Protein AF-A0A1F2ZYW2-F1 (afdb_monomer)

Solvent-accessible surface area (backbone atoms only — not comparable to full-atom values): 19158 Å² total; per-residue (Å²): 121,78,82,63,59,80,81,31,70,62,36,53,52,45,10,51,57,46,27,76,75,47,93,50,58,68,80,56,19,42,53,52,35,50,52,29,51,53,36,47,49,54,49,29,50,74,78,18,62,47,23,43,51,39,82,52,53,51,61,56,52,24,60,64,35,64,51,88,66,64,27,65,56,53,54,52,50,33,43,73,63,54,54,26,37,82,36,96,88,42,53,26,30,44,48,68,33,84,64,67,54,51,72,66,39,43,50,51,34,53,74,68,73,42,62,51,31,68,87,66,48,60,59,67,76,79,56,93,81,63,71,77,76,69,76,78,70,77,73,75,86,73,86,73,94,65,93,78,84,82,78,89,82,86,85,83,91,79,90,86,87,89,83,90,79,91,79,82,83,83,86,81,83,88,76,84,80,83,86,78,58,78,69,59,55,63,63,59,66,71,68,50,87,82,65,66,79,50,75,70,50,49,56,52,47,55,67,70,40,61,90,38,62,70,55,65,76,43,37,77,58,52,48,54,51,48,47,51,50,29,72,74,68,69,57,82,64,85,44,75,65,42,53,50,54,52,52,53,51,51,51,57,51,59,57,69,73,32,67,69,56,53,39,51,52,48,43,51,50,52,53,49,53,51,51,54,36,45,76,70,71,49,37,67,62,55,49,51,55,48,54,51,56,33,59,78,67,76,45,98,68,52,71,67,59,49,49,54,52,56,45,74,72,114

Structure (mmCIF, N/CA/C/O backbone):
data_AF-A0A1F2ZYW2-F1
#
_entry.id   AF-A0A1F2ZYW2-F1
#
loop_
_atom_site.group_PDB
_atom_site.id
_atom_site.type_symbol
_atom_site.label_atom_id
_atom_site.label_alt_id
_atom_site.label_comp_id
_atom_site.label_asym_id
_atom_site.label_entity_id
_atom_site.label_seq_id
_atom_site.pdbx_PDB_ins_code
_atom_site.Cartn_x
_atom_site.Cartn_y
_atom_site.Cartn_z
_atom_site.occupancy
_atom_site.B_iso_or_equiv
_atom_site.auth_seq_id
_atom_site.auth_comp_id
_atom_site.auth_asym_id
_atom_site.auth_atom_id
_atom_site.pdbx_PDB_model_num
ATOM 1 N N . MET A 1 1 ? 3.363 10.819 16.097 1.00 54.66 1 MET A N 1
ATOM 2 C CA . MET A 1 1 ? 3.985 10.147 14.936 1.00 54.66 1 MET A CA 1
ATOM 3 C C . MET A 1 1 ? 5.364 9.634 15.310 1.00 54.66 1 MET A C 1
ATOM 5 O O . MET A 1 1 ? 6.131 10.379 15.917 1.00 54.66 1 MET A O 1
ATOM 9 N N . LYS A 1 2 ? 5.668 8.374 14.981 1.00 63.28 2 LYS A N 1
ATOM 10 C CA . LYS A 1 2 ? 7.038 7.845 15.043 1.00 63.28 2 LYS A CA 1
ATOM 11 C C . LYS A 1 2 ? 7.865 8.599 13.991 1.00 63.28 2 LYS A C 1
ATOM 13 O O . LYS A 1 2 ? 7.386 8.798 12.881 1.00 63.28 2 LYS A O 1
ATOM 18 N N . ARG A 1 3 ? 9.044 9.103 14.361 1.00 65.06 3 ARG A N 1
ATOM 19 C CA . ARG A 1 3 ? 9.985 9.715 13.406 1.00 65.06 3 ARG A CA 1
ATOM 20 C C . ARG A 1 3 ? 10.767 8.603 12.694 1.00 65.06 3 ARG A C 1
ATOM 22 O O . ARG A 1 3 ? 10.902 7.523 13.266 1.00 65.06 3 ARG A O 1
ATOM 29 N N . GLY A 1 4 ? 11.277 8.879 11.494 1.00 72.38 4 GLY A N 1
ATOM 30 C CA . GLY A 1 4 ? 12.105 7.933 10.731 1.00 72.38 4 GLY A CA 1
ATOM 31 C C . GLY A 1 4 ? 11.320 6.928 9.887 1.00 72.38 4 GLY A C 1
ATOM 32 O O . GLY A 1 4 ? 11.829 5.852 9.608 1.00 72.38 4 GLY A O 1
ATOM 33 N N . THR A 1 5 ? 10.075 7.241 9.504 1.00 74.44 5 THR A N 1
ATOM 34 C CA . THR A 1 5 ? 9.342 6.415 8.531 1.00 74.44 5 THR A CA 1
ATOM 35 C C . THR A 1 5 ? 10.104 6.294 7.208 1.00 74.44 5 THR A C 1
ATOM 37 O O . THR A 1 5 ? 10.242 5.159 6.772 1.00 74.44 5 THR A O 1
ATOM 40 N N . PRO A 1 6 ? 10.643 7.377 6.598 1.00 85.25 6 PRO A N 1
ATOM 41 C CA . PRO A 1 6 ? 11.339 7.267 5.313 1.00 85.25 6 PRO A CA 1
ATOM 42 C C . PRO A 1 6 ? 12.556 6.334 5.352 1.00 85.25 6 PRO A C 1
ATOM 44 O O . PRO A 1 6 ? 12.766 5.594 4.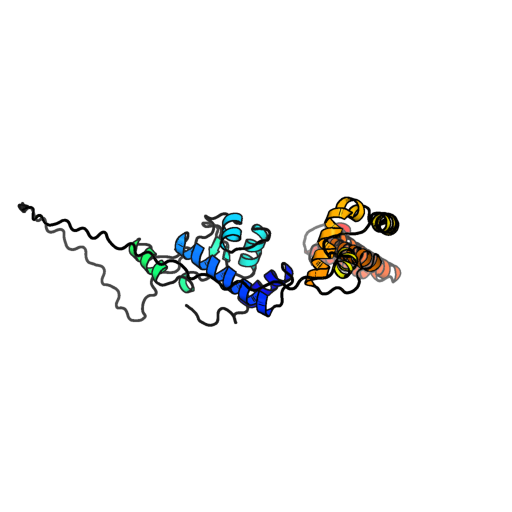407 1.00 85.25 6 PRO A O 1
ATOM 47 N N . ASP A 1 7 ? 13.283 6.293 6.473 1.00 88.94 7 ASP A N 1
ATOM 48 C CA . ASP A 1 7 ? 14.489 5.463 6.642 1.00 88.94 7 ASP A CA 1
ATOM 49 C C . ASP A 1 7 ? 14.181 4.014 7.081 1.00 88.94 7 ASP A C 1
ATOM 51 O O . ASP A 1 7 ? 15.066 3.269 7.510 1.00 88.94 7 ASP A O 1
ATOM 55 N N . HIS A 1 8 ? 12.907 3.614 7.087 1.00 91.25 8 HIS A N 1
ATOM 56 C CA . HIS A 1 8 ? 12.497 2.281 7.511 1.00 91.25 8 HIS A CA 1
ATOM 57 C C . HIS A 1 8 ? 12.570 1.296 6.340 1.00 91.25 8 HIS A C 1
ATOM 59 O O . HIS A 1 8 ? 11.996 1.552 5.289 1.00 91.25 8 HIS A O 1
ATOM 65 N N . TRP A 1 9 ? 13.129 0.100 6.554 1.00 94.56 9 TRP A N 1
ATOM 66 C CA . TRP A 1 9 ? 13.301 -0.918 5.501 1.00 94.56 9 TRP A CA 1
ATOM 67 C C . TRP A 1 9 ? 12.011 -1.271 4.730 1.00 94.56 9 TRP A C 1
ATOM 69 O O . TRP A 1 9 ? 12.056 -1.559 3.540 1.00 94.56 9 TRP A O 1
ATOM 79 N N . LYS A 1 10 ? 10.837 -1.222 5.381 1.00 94.94 10 LYS A N 1
ATOM 80 C CA . LYS A 1 10 ? 9.532 -1.408 4.704 1.00 94.94 10 LYS A CA 1
ATOM 81 C C . LYS A 1 10 ? 9.217 -0.308 3.680 1.00 94.94 10 LYS A C 1
ATOM 83 O O . LYS A 1 10 ? 8.474 -0.560 2.735 1.00 94.94 10 LYS A O 1
ATOM 88 N N . MET A 1 11 ? 9.711 0.911 3.893 1.00 95.88 11 MET A N 1
ATOM 89 C CA . MET A 1 11 ? 9.597 1.992 2.915 1.00 95.88 11 MET A CA 1
ATOM 90 C C . MET A 1 11 ? 10.540 1.756 1.743 1.00 95.88 11 MET A C 1
ATOM 92 O O . MET A 1 11 ? 10.088 1.872 0.611 1.00 95.88 11 MET A O 1
ATOM 96 N N . ASP A 1 12 ? 11.780 1.326 1.997 1.00 95.06 12 ASP A N 1
ATOM 97 C CA . ASP A 1 12 ? 12.724 0.947 0.934 1.00 95.06 12 ASP A CA 1
ATOM 98 C C . ASP A 1 12 ? 12.181 -0.202 0.075 1.00 95.06 12 ASP A C 1
ATOM 100 O O . ASP A 1 12 ? 12.288 -0.189 -1.154 1.00 95.06 12 ASP A O 1
ATOM 104 N N . GLU A 1 13 ? 11.548 -1.197 0.705 1.00 96.00 13 GLU A N 1
ATOM 105 C CA . GLU A 1 13 ? 10.937 -2.311 -0.019 1.00 96.00 13 GLU A CA 1
ATOM 106 C C . GLU A 1 13 ? 9.731 -1.848 -0.848 1.00 96.00 13 GLU A C 1
ATOM 108 O O . GLU A 1 13 ? 9.602 -2.231 -2.011 1.00 96.00 13 GLU A O 1
ATOM 113 N N . LEU A 1 14 ? 8.876 -0.976 -0.300 1.00 96.38 14 LEU A N 1
ATOM 114 C CA . LEU A 1 14 ? 7.743 -0.416 -1.041 1.00 96.38 14 LEU A CA 1
ATOM 115 C C . LEU A 1 14 ? 8.212 0.466 -2.208 1.00 96.38 14 LEU A C 1
ATOM 117 O O . LEU A 1 14 ? 7.671 0.363 -3.308 1.00 96.38 14 LEU A O 1
ATOM 121 N N . ALA A 1 15 ? 9.240 1.286 -1.994 1.00 96.25 15 ALA A N 1
ATOM 122 C CA . ALA A 1 15 ? 9.885 2.086 -3.029 1.00 96.25 15 ALA A CA 1
ATOM 123 C C . ALA A 1 15 ? 10.464 1.194 -4.135 1.00 96.25 15 ALA A C 1
ATOM 125 O O . ALA A 1 15 ? 10.264 1.462 -5.316 1.00 96.25 15 ALA A O 1
ATOM 126 N N . SER A 1 16 ? 11.099 0.079 -3.765 1.00 95.00 16 SER A N 1
ATOM 127 C CA . SER A 1 16 ? 11.610 -0.905 -4.723 1.00 95.00 16 SER A CA 1
ATOM 128 C C . SER A 1 16 ? 10.492 -1.527 -5.567 1.00 95.00 16 SER A C 1
ATOM 130 O O . SER A 1 16 ? 10.670 -1.725 -6.766 1.00 95.00 16 SER A O 1
ATOM 132 N N . GLU A 1 17 ? 9.325 -1.819 -4.983 1.00 94.88 17 GLU A N 1
ATOM 133 C CA . GLU A 1 17 ? 8.159 -2.304 -5.740 1.00 94.88 17 GLU A CA 1
ATOM 134 C C . GLU A 1 17 ? 7.576 -1.235 -6.674 1.00 94.88 17 GLU A C 1
ATOM 136 O O . GLU A 1 17 ? 7.211 -1.546 -7.809 1.00 94.88 17 GLU A O 1
ATOM 141 N N . ILE A 1 18 ? 7.544 0.029 -6.244 1.00 94.75 18 ILE A N 1
ATOM 142 C CA . ILE A 1 18 ? 7.143 1.156 -7.098 1.00 94.75 18 ILE A CA 1
ATOM 143 C C . ILE A 1 18 ? 8.108 1.296 -8.283 1.00 94.75 18 ILE A C 1
ATOM 145 O O . ILE A 1 18 ? 7.653 1.361 -9.424 1.00 94.75 18 ILE A O 1
ATOM 149 N N . ALA A 1 19 ? 9.419 1.274 -8.031 1.00 94.00 19 ALA A N 1
ATOM 150 C CA . ALA A 1 19 ? 10.461 1.443 -9.046 1.00 94.00 19 ALA A CA 1
ATOM 151 C C . ALA A 1 19 ? 10.487 0.313 -10.092 1.00 94.00 19 ALA A C 1
ATOM 153 O O . ALA A 1 19 ? 10.812 0.542 -11.255 1.00 94.00 19 ALA A O 1
ATOM 154 N N . LYS A 1 20 ? 10.108 -0.918 -9.713 1.00 91.88 20 LYS A N 1
ATOM 155 C CA . LYS A 1 20 ? 9.937 -2.028 -10.672 1.00 91.88 20 LYS A CA 1
ATOM 156 C C . LYS A 1 20 ? 8.820 -1.762 -11.675 1.00 91.88 20 LYS A C 1
ATOM 158 O O . LYS A 1 20 ? 8.862 -2.286 -12.785 1.00 91.88 20 LYS A O 1
ATOM 163 N N . ARG A 1 21 ? 7.798 -1.007 -11.269 1.00 90.38 21 ARG A N 1
ATOM 164 C CA . ARG A 1 21 ? 6.595 -0.778 -12.071 1.00 90.38 21 ARG A CA 1
ATOM 165 C C . ARG A 1 21 ? 6.641 0.530 -12.848 1.00 90.38 21 ARG A C 1
ATOM 167 O O . ARG A 1 21 ? 6.193 0.572 -13.988 1.00 90.38 21 ARG A O 1
ATOM 174 N N . TRP A 1 22 ? 7.196 1.568 -12.239 1.00 91.62 22 TRP A N 1
ATOM 175 C CA . TRP A 1 22 ? 7.531 2.822 -12.894 1.00 91.62 22 TRP A CA 1
ATOM 176 C C . TRP A 1 22 ? 9.040 2.997 -12.841 1.00 91.62 22 TRP A C 1
ATOM 178 O O . TRP A 1 22 ? 9.555 3.156 -11.735 1.00 91.62 22 TRP A O 1
ATOM 188 N N . PRO A 1 23 ? 9.742 2.977 -13.988 1.00 88.69 23 PRO A N 1
ATOM 189 C CA . PRO A 1 23 ? 11.192 3.105 -14.030 1.00 88.69 23 PRO A CA 1
ATOM 190 C C . PRO A 1 23 ? 11.595 4.520 -13.605 1.00 88.69 23 PRO A C 1
ATOM 192 O O . PRO A 1 23 ? 11.774 5.415 -14.423 1.00 88.69 23 PRO A O 1
ATOM 195 N N . MET A 1 24 ? 11.703 4.727 -12.297 1.00 92.38 24 MET A N 1
ATOM 196 C CA . MET A 1 24 ? 12.134 5.971 -11.679 1.00 92.38 24 MET A CA 1
ATOM 197 C C . MET A 1 24 ? 13.345 5.711 -10.775 1.00 92.38 24 MET A C 1
ATOM 199 O O . MET A 1 24 ? 13.475 4.607 -10.234 1.00 92.38 24 MET A O 1
ATOM 203 N N . PRO A 1 25 ? 14.232 6.706 -10.592 1.00 94.25 25 PRO A N 1
ATOM 204 C CA . PRO A 1 25 ? 15.326 6.627 -9.629 1.00 94.25 25 PRO A CA 1
ATOM 205 C C . PRO A 1 25 ? 14.829 6.250 -8.229 1.00 94.25 25 PRO A C 1
ATOM 207 O O . PRO A 1 25 ? 13.740 6.662 -7.817 1.00 94.25 25 PRO A O 1
ATOM 210 N N . ALA A 1 26 ? 15.630 5.488 -7.483 1.00 87.69 26 ALA A N 1
ATOM 211 C CA . ALA A 1 26 ? 15.260 4.999 -6.153 1.00 87.69 26 ALA A CA 1
ATOM 212 C C . ALA A 1 26 ? 14.950 6.149 -5.176 1.00 87.69 26 ALA A C 1
ATOM 214 O O . ALA A 1 26 ? 14.034 6.051 -4.361 1.00 87.69 26 ALA A O 1
ATOM 215 N N . GLU A 1 27 ? 15.661 7.266 -5.322 1.00 89.31 27 GLU A N 1
ATOM 216 C CA . GLU A 1 27 ? 15.495 8.494 -4.545 1.00 89.31 27 GLU A CA 1
A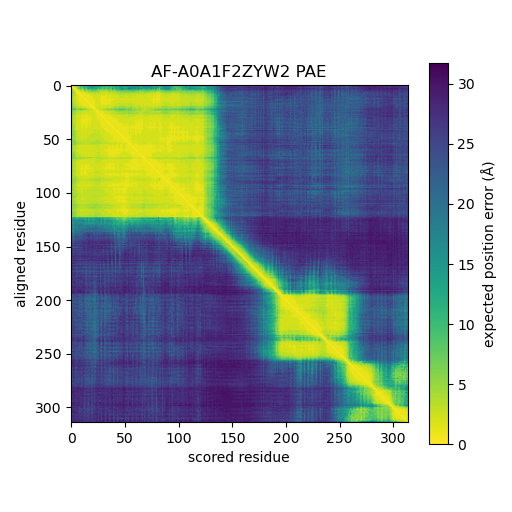TOM 217 C C . GLU A 1 27 ? 14.135 9.160 -4.786 1.00 89.31 27 GLU A C 1
ATOM 219 O O . GLU A 1 27 ? 13.612 9.826 -3.904 1.00 89.31 27 GLU A O 1
ATOM 224 N N . ILE A 1 28 ? 13.538 8.964 -5.962 1.00 94.50 28 ILE A N 1
ATOM 225 C CA . ILE A 1 28 ? 12.192 9.460 -6.275 1.00 94.50 28 ILE A CA 1
ATOM 226 C C . ILE A 1 28 ? 11.140 8.425 -5.852 1.00 94.50 28 ILE A C 1
ATOM 228 O O . ILE A 1 28 ? 10.054 8.774 -5.385 1.00 94.50 28 ILE A O 1
ATOM 232 N N . ALA A 1 29 ? 11.465 7.135 -5.963 1.00 95.38 29 ALA A N 1
ATOM 233 C CA . ALA A 1 29 ? 10.569 6.058 -5.560 1.00 95.38 29 ALA A CA 1
ATOM 234 C C . ALA A 1 29 ? 10.259 6.080 -4.054 1.00 95.38 29 ALA A C 1
ATOM 236 O O . ALA A 1 29 ? 9.134 5.760 -3.660 1.00 95.38 29 ALA A O 1
ATOM 237 N N . ILE A 1 30 ? 11.215 6.488 -3.211 1.00 95.69 30 ILE A N 1
ATOM 238 C CA . ILE A 1 30 ? 10.986 6.627 -1.766 1.00 95.69 30 ILE A CA 1
ATOM 239 C C . ILE A 1 30 ? 9.993 7.752 -1.442 1.00 95.69 30 ILE A C 1
ATOM 241 O O . ILE A 1 30 ? 9.120 7.571 -0.588 1.00 95.69 30 ILE A O 1
ATOM 245 N N . ASP A 1 31 ? 10.033 8.862 -2.180 1.00 95.69 31 ASP A N 1
ATOM 246 C CA . ASP A 1 31 ? 9.057 9.949 -2.047 1.00 95.69 31 ASP A CA 1
ATOM 247 C C . ASP A 1 31 ? 7.658 9.486 -2.472 1.00 95.69 31 ASP A C 1
ATOM 249 O O . ASP A 1 31 ? 6.665 9.750 -1.785 1.00 95.69 31 ASP A O 1
ATOM 253 N N . ALA A 1 32 ? 7.572 8.722 -3.566 1.00 95.62 32 ALA A N 1
ATOM 254 C CA . ALA A 1 32 ? 6.323 8.116 -4.018 1.00 95.62 32 ALA A CA 1
ATOM 255 C C . ALA A 1 32 ? 5.758 7.127 -2.982 1.00 95.62 32 ALA A C 1
ATOM 257 O O . ALA A 1 32 ? 4.557 7.154 -2.697 1.00 95.62 32 ALA A O 1
ATOM 258 N N . ALA A 1 33 ? 6.613 6.301 -2.368 1.00 96.44 33 ALA A N 1
ATOM 259 C CA . ALA A 1 33 ? 6.227 5.403 -1.282 1.00 96.44 33 ALA A CA 1
ATOM 260 C C . ALA A 1 33 ? 5.680 6.187 -0.078 1.00 96.44 33 ALA A C 1
ATOM 262 O O . ALA A 1 33 ? 4.626 5.837 0.460 1.00 96.44 33 ALA A O 1
ATOM 263 N N . CYS A 1 34 ? 6.351 7.276 0.318 1.00 96.12 34 CYS A N 1
ATOM 264 C CA . CYS A 1 34 ? 5.904 8.151 1.405 1.00 96.12 34 CYS A CA 1
ATOM 265 C C . CYS A 1 34 ? 4.535 8.770 1.102 1.00 96.12 34 CYS A C 1
ATOM 267 O O . CYS A 1 34 ? 3.629 8.699 1.934 1.00 96.12 34 CYS A O 1
ATOM 269 N N . GLY A 1 35 ? 4.357 9.320 -0.101 1.00 96.50 35 GLY A N 1
ATOM 270 C CA . GLY A 1 35 ? 3.086 9.899 -0.534 1.00 96.50 35 GLY A CA 1
ATOM 271 C C . GLY A 1 35 ? 1.948 8.876 -0.566 1.00 96.50 35 GLY A C 1
ATOM 272 O O . GLY A 1 35 ? 0.834 9.173 -0.133 1.00 96.50 35 GLY A O 1
ATOM 273 N N . LEU A 1 36 ? 2.221 7.653 -1.025 1.00 97.50 36 LEU A N 1
ATOM 274 C CA . LEU A 1 36 ? 1.252 6.558 -1.034 1.00 97.50 36 LEU A CA 1
ATOM 275 C C . LEU A 1 36 ? 0.800 6.210 0.392 1.00 97.50 36 LEU A C 1
ATOM 277 O O . LEU A 1 36 ? -0.406 6.146 0.653 1.00 97.50 36 LEU A O 1
ATOM 281 N N . MET A 1 37 ? 1.747 6.039 1.319 1.00 97.31 37 MET A N 1
ATOM 282 C CA . MET A 1 37 ? 1.452 5.687 2.712 1.00 97.31 37 MET A CA 1
ATOM 283 C C . MET A 1 37 ? 0.721 6.800 3.467 1.00 97.31 37 MET A C 1
ATOM 285 O O . MET A 1 37 ? -0.247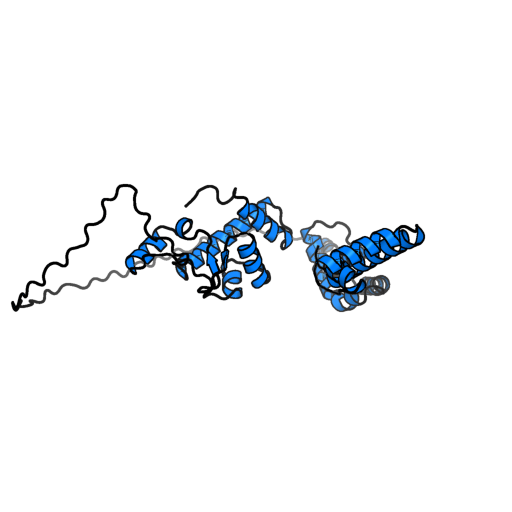 6.514 4.171 1.00 97.31 37 MET A O 1
ATOM 289 N N . GLU A 1 38 ? 1.094 8.065 3.268 1.00 96.94 38 GLU A N 1
ATOM 290 C CA . GLU A 1 38 ? 0.388 9.197 3.881 1.00 96.94 38 GLU A CA 1
ATOM 291 C C . GLU A 1 38 ? -1.077 9.248 3.420 1.00 96.94 38 GLU A C 1
ATOM 293 O O . GLU A 1 38 ? -2.008 9.396 4.217 1.00 96.94 38 GLU A O 1
ATOM 298 N N . ARG A 1 39 ? -1.321 9.020 2.124 1.00 98.19 39 ARG A N 1
ATOM 299 C CA . ARG A 1 39 ? -2.686 8.949 1.584 1.00 98.19 39 ARG A CA 1
ATOM 300 C C . ARG A 1 39 ? -3.457 7.746 2.120 1.00 98.19 39 ARG A C 1
ATOM 302 O O . ARG A 1 39 ? -4.658 7.879 2.372 1.00 98.19 39 ARG A O 1
ATOM 309 N N . LEU A 1 40 ? -2.795 6.603 2.321 1.00 98.12 40 LEU A N 1
ATOM 310 C CA . LEU A 1 40 ? -3.387 5.421 2.953 1.00 98.12 40 LEU A CA 1
ATOM 311 C C . LEU A 1 40 ? -3.841 5.738 4.389 1.00 98.12 40 LEU A C 1
ATOM 313 O O . LEU A 1 40 ? -4.963 5.408 4.774 1.00 98.12 40 LEU A O 1
ATOM 317 N N . TRP A 1 41 ? -3.015 6.438 5.168 1.00 97.62 41 TRP A N 1
ATOM 318 C CA . TRP A 1 41 ? -3.364 6.839 6.532 1.00 97.62 41 TRP A CA 1
ATOM 319 C C . TRP A 1 41 ? -4.477 7.882 6.578 1.00 97.62 41 TRP A C 1
ATOM 321 O O . TRP A 1 41 ? -5.367 7.774 7.421 1.00 97.62 41 TRP A O 1
ATOM 331 N N . HIS A 1 42 ? -4.517 8.829 5.639 1.00 97.75 42 HIS A N 1
ATOM 332 C CA . HIS A 1 42 ? -5.638 9.764 5.536 1.00 97.75 42 HIS A CA 1
ATOM 333 C C . HIS A 1 42 ? -6.969 9.062 5.245 1.00 97.75 42 HIS A C 1
ATOM 335 O O . HIS A 1 42 ? -7.993 9.419 5.837 1.00 97.75 42 HIS A O 1
ATOM 341 N N . ILE A 1 43 ? -6.992 8.064 4.352 1.00 97.94 43 ILE A N 1
ATOM 342 C CA . ILE A 1 43 ? -8.233 7.315 4.110 1.00 97.94 43 ILE A CA 1
ATOM 343 C C . ILE A 1 43 ? -8.609 6.420 5.286 1.00 97.94 43 ILE A C 1
ATOM 345 O O . ILE A 1 43 ? -9.798 6.335 5.598 1.00 97.94 43 ILE A O 1
ATOM 349 N N . ALA A 1 44 ? -7.629 5.810 5.959 1.00 98.00 44 ALA A N 1
ATOM 350 C CA . ALA A 1 44 ? -7.868 5.034 7.166 1.00 98.00 44 ALA A CA 1
ATOM 351 C C . ALA A 1 44 ? -8.473 5.929 8.254 1.00 98.00 44 ALA A C 1
ATOM 353 O O . ALA A 1 44 ? -9.605 5.703 8.662 1.00 98.00 44 ALA A O 1
ATOM 354 N N . GLY A 1 45 ? -7.820 7.033 8.622 1.00 97.81 45 GLY A N 1
ATOM 355 C CA . GLY A 1 45 ? -8.326 7.951 9.645 1.00 97.81 45 GLY A CA 1
ATOM 356 C C . GLY A 1 45 ? -9.727 8.496 9.354 1.00 97.81 45 GLY A C 1
ATOM 357 O O . GLY A 1 45 ? -10.541 8.616 10.266 1.00 97.81 45 GLY A O 1
ATOM 358 N N . ARG A 1 46 ? -10.045 8.775 8.083 1.00 97.69 46 ARG A N 1
ATOM 359 C CA . ARG A 1 46 ? -11.342 9.351 7.700 1.00 97.69 46 ARG A CA 1
ATOM 360 C C . ARG A 1 46 ? -12.479 8.338 7.605 1.00 97.69 46 ARG A C 1
ATOM 362 O O . ARG A 1 46 ? -13.606 8.666 7.963 1.00 97.69 46 ARG A O 1
ATOM 369 N N . TYR A 1 47 ? -12.224 7.162 7.043 1.00 97.88 47 TYR A N 1
ATOM 370 C CA . TYR A 1 47 ? -13.286 6.220 6.677 1.00 97.88 47 TYR A CA 1
ATOM 371 C C . TYR A 1 47 ? -13.207 4.899 7.450 1.00 97.88 47 TYR A C 1
ATOM 373 O O . TYR A 1 47 ? -14.214 4.207 7.558 1.00 97.88 47 TYR A O 1
ATOM 381 N N . ALA A 1 48 ? -12.050 4.549 8.006 1.00 98.00 48 ALA A N 1
ATOM 382 C CA . ALA A 1 48 ? -11.793 3.346 8.799 1.00 98.00 48 ALA A CA 1
ATOM 383 C C . ALA A 1 48 ? -10.991 3.694 10.066 1.00 98.00 48 ALA A C 1
ATOM 385 O O . ALA A 1 48 ? -9.853 3.248 10.212 1.00 98.00 48 ALA A O 1
ATOM 386 N N . PRO A 1 49 ? -11.539 4.524 10.976 1.00 98.06 49 PRO A N 1
ATOM 387 C CA . PRO A 1 49 ? -10.771 5.077 12.093 1.00 98.06 49 PRO A CA 1
ATOM 388 C C . PRO A 1 49 ? -10.233 3.998 13.043 1.00 98.06 49 PRO A C 1
ATOM 390 O O . PRO A 1 49 ? -9.221 4.223 13.701 1.00 98.06 49 PRO A O 1
ATOM 393 N N . ARG A 1 50 ? -10.847 2.806 13.073 1.00 98.38 50 ARG A N 1
ATOM 394 C CA . ARG A 1 50 ? -10.357 1.643 13.830 1.00 98.38 50 ARG A CA 1
ATOM 395 C C . ARG A 1 50 ? -9.235 0.874 13.116 1.00 98.38 50 ARG A C 1
ATOM 397 O O . ARG A 1 50 ? -8.626 0.016 13.741 1.00 98.38 50 ARG A O 1
ATOM 404 N N . GLY A 1 51 ? -8.937 1.185 11.854 1.00 98.06 51 GLY A N 1
ATOM 405 C CA . GLY A 1 51 ? -7.927 0.516 11.024 1.00 98.06 51 GLY A CA 1
ATOM 406 C C . GLY A 1 51 ? -8.482 -0.579 10.104 1.00 98.06 51 GLY A C 1
ATOM 407 O O . GLY A 1 51 ? -7.709 -1.222 9.402 1.00 98.06 51 GLY A O 1
ATOM 408 N N . ASP A 1 52 ? -9.802 -0.775 10.078 1.00 98.25 52 ASP A N 1
ATOM 409 C CA . ASP A 1 52 ? -10.566 -1.777 9.321 1.00 98.25 52 ASP A CA 1
ATOM 410 C C . ASP A 1 52 ? -10.749 -1.400 7.833 1.00 98.25 52 ASP A C 1
ATOM 412 O O . ASP A 1 52 ? -11.846 -1.079 7.366 1.00 98.25 52 ASP A O 1
ATOM 416 N N . LEU A 1 53 ? -9.662 -1.395 7.055 1.00 97.94 53 LEU A N 1
ATOM 417 C CA . LEU A 1 53 ? -9.688 -0.973 5.646 1.00 97.94 53 LEU A CA 1
ATOM 418 C C . LEU A 1 53 ? -10.461 -1.909 4.715 1.00 97.94 53 LEU A C 1
ATOM 420 O O . LEU A 1 53 ? -10.906 -1.472 3.652 1.00 97.94 53 LEU A O 1
ATOM 424 N N . GLY A 1 54 ? -10.648 -3.176 5.075 1.00 96.88 54 GLY A N 1
ATOM 425 C CA . GLY A 1 54 ? -11.248 -4.147 4.162 1.00 96.88 54 GLY A CA 1
ATOM 426 C C . GLY A 1 54 ? -12.763 -4.022 3.960 1.00 96.88 54 GLY A C 1
ATOM 427 O O . GLY A 1 54 ? -13.346 -4.821 3.233 1.00 96.88 54 GLY A O 1
ATOM 428 N N . LYS A 1 55 ? -13.408 -2.973 4.479 1.00 96.62 55 LYS A N 1
ATOM 429 C CA . LYS A 1 55 ? -14.723 -2.521 3.981 1.00 96.62 55 LYS A CA 1
ATOM 430 C C . LYS A 1 55 ? -14.655 -1.752 2.656 1.00 96.62 55 LYS A C 1
ATOM 432 O O . LYS A 1 55 ? -15.675 -1.550 2.005 1.00 96.62 55 LYS A O 1
ATOM 437 N N . MET A 1 56 ? -13.470 -1.294 2.252 1.00 97.94 56 MET A N 1
ATOM 438 C CA . MET A 1 56 ? -13.241 -0.616 0.972 1.00 97.94 56 MET A CA 1
ATOM 439 C C . MET A 1 56 ? -12.810 -1.632 -0.080 1.00 97.94 56 MET A C 1
ATOM 441 O O . MET A 1 56 ? -12.132 -2.598 0.250 1.00 97.94 56 MET A O 1
ATOM 445 N N . SER A 1 57 ? -13.164 -1.439 -1.350 1.00 98.31 57 SER A N 1
ATOM 446 C CA . SER A 1 57 ? -12.636 -2.285 -2.429 1.00 98.31 57 SER A CA 1
ATOM 447 C C . SER A 1 57 ? -11.174 -1.950 -2.739 1.00 98.31 57 SER A C 1
ATOM 449 O O . SER A 1 57 ? -10.737 -0.815 -2.535 1.00 98.31 57 SER A O 1
ATOM 451 N N . ASP A 1 58 ? -10.431 -2.907 -3.292 1.00 98.62 58 ASP A N 1
ATOM 452 C CA . ASP A 1 58 ? -9.031 -2.701 -3.686 1.00 98.62 58 ASP A CA 1
ATOM 453 C C . ASP A 1 58 ? -8.912 -1.537 -4.682 1.00 98.62 58 ASP A C 1
ATOM 455 O O . ASP A 1 58 ? -8.074 -0.652 -4.516 1.00 98.62 58 ASP A O 1
ATOM 459 N N . THR A 1 59 ? -9.826 -1.450 -5.659 1.00 98.50 59 THR A N 1
ATOM 460 C CA . THR A 1 59 ? -9.895 -0.336 -6.621 1.00 98.50 59 THR A CA 1
ATOM 461 C C . THR A 1 59 ? -10.093 1.016 -5.934 1.00 98.50 59 THR A C 1
ATOM 463 O O . THR A 1 59 ? -9.533 2.026 -6.368 1.00 98.50 59 THR A O 1
ATOM 466 N N . PHE A 1 60 ? -10.884 1.067 -4.855 1.00 98.44 60 PHE A N 1
ATOM 467 C CA . PHE A 1 60 ? -11.061 2.296 -4.086 1.00 98.44 60 PHE A CA 1
ATOM 468 C C . PHE A 1 60 ? -9.762 2.698 -3.386 1.00 98.44 60 PHE A C 1
ATOM 470 O O . PHE A 1 60 ? -9.381 3.868 -3.472 1.00 98.44 60 PHE A O 1
ATOM 477 N N . ILE A 1 61 ? -9.088 1.742 -2.737 1.00 98.50 61 ILE A N 1
ATOM 478 C CA . ILE A 1 61 ? -7.808 1.961 -2.052 1.00 98.50 61 ILE A CA 1
ATOM 479 C C . ILE A 1 61 ? -6.771 2.464 -3.062 1.00 98.50 61 ILE A C 1
ATOM 481 O O . ILE A 1 61 ? -6.253 3.568 -2.889 1.00 98.50 61 ILE A O 1
ATOM 485 N N . ALA A 1 62 ? -6.560 1.735 -4.162 1.00 98.19 62 ALA A N 1
ATOM 486 C CA . ALA A 1 62 ? -5.608 2.077 -5.219 1.00 98.19 62 ALA A CA 1
ATOM 487 C C . ALA A 1 62 ? -5.816 3.498 -5.759 1.00 98.19 62 ALA A C 1
ATOM 489 O O . ALA A 1 62 ? -4.904 4.327 -5.729 1.00 98.19 62 ALA A O 1
ATOM 490 N N . ARG A 1 63 ? -7.053 3.842 -6.136 1.00 98.25 63 ARG A N 1
ATOM 491 C CA . ARG A 1 63 ? -7.387 5.188 -6.624 1.00 98.25 63 ARG A CA 1
ATOM 492 C C . ARG A 1 63 ? -7.123 6.273 -5.580 1.00 98.25 63 ARG A C 1
ATOM 494 O O . ARG A 1 63 ? -6.692 7.374 -5.922 1.00 98.25 63 ARG A O 1
ATOM 501 N N . LYS A 1 64 ? -7.420 6.006 -4.305 1.00 98.12 64 LYS A N 1
ATOM 502 C CA . LYS A 1 64 ? -7.255 6.994 -3.232 1.00 98.12 64 LYS A CA 1
ATOM 503 C C . LYS A 1 64 ? -5.810 7.219 -2.827 1.00 98.12 64 LYS A C 1
ATOM 505 O O . LYS A 1 64 ? -5.515 8.336 -2.409 1.00 98.12 64 LYS A O 1
ATOM 510 N N . VAL A 1 65 ? -4.945 6.221 -2.974 1.00 97.62 65 VAL A N 1
ATOM 511 C CA . VAL A 1 65 ? -3.504 6.379 -2.743 1.00 97.62 65 VAL A CA 1
ATOM 512 C C . VAL A 1 65 ? -2.746 6.807 -4.001 1.00 97.62 65 VAL A C 1
ATOM 514 O O . VAL A 1 65 ? -1.619 7.276 -3.900 1.00 97.62 65 VAL A O 1
ATOM 517 N N . GLY A 1 66 ? -3.396 6.779 -5.172 1.00 96.25 66 GLY A N 1
ATOM 518 C CA . GLY A 1 66 ? -2.812 7.216 -6.447 1.00 96.25 66 GLY A CA 1
ATOM 519 C C . GLY A 1 66 ? -1.991 6.142 -7.134 1.00 96.25 66 GLY A C 1
ATOM 520 O O . GLY A 1 66 ? -1.100 6.462 -7.909 1.00 96.25 66 GLY A O 1
ATOM 521 N N . TRP A 1 67 ? -2.284 4.881 -6.842 1.00 96.19 67 TRP A N 1
ATOM 522 C CA . TRP A 1 67 ? -1.690 3.763 -7.543 1.00 96.19 67 TRP A CA 1
ATOM 523 C C . TRP A 1 67 ? -2.281 3.669 -8.947 1.00 96.19 67 TRP A C 1
ATOM 525 O O . TRP A 1 67 ? -3.495 3.531 -9.101 1.00 96.19 67 TRP A O 1
ATOM 535 N N . ALA A 1 68 ? -1.424 3.760 -9.960 1.00 91.38 68 ALA A N 1
ATOM 536 C CA . ALA A 1 68 ? -1.828 3.700 -11.362 1.00 91.38 68 ALA A CA 1
ATOM 537 C C . ALA A 1 68 ? -1.788 2.271 -11.949 1.00 91.38 68 ALA A C 1
ATOM 539 O O . ALA A 1 68 ? -2.138 2.081 -13.109 1.00 91.38 68 ALA A O 1
ATOM 540 N N . GLY A 1 69 ? -1.336 1.273 -11.178 1.00 91.69 69 GLY A N 1
ATOM 541 C CA . GLY A 1 69 ? -1.312 -0.134 -11.588 1.00 91.69 69 GLY A CA 1
ATOM 542 C C . GLY A 1 69 ? -2.591 -0.892 -11.223 1.00 91.69 69 GLY A C 1
ATOM 543 O O . GLY A 1 69 ? -3.578 -0.302 -10.781 1.00 91.69 69 GLY A O 1
ATOM 544 N N . GLU A 1 70 ? -2.545 -2.220 -11.348 1.00 96.50 70 GLU A N 1
ATOM 545 C CA . GLU A 1 70 ? -3.652 -3.073 -10.916 1.00 96.50 70 GLU A CA 1
ATOM 546 C C . GLU A 1 70 ? -3.864 -2.955 -9.407 1.00 96.50 70 GLU A C 1
ATOM 548 O O . GLU A 1 70 ? -2.919 -2.912 -8.612 1.00 96.50 70 GLU A O 1
ATOM 553 N N . ALA A 1 71 ? -5.129 -2.871 -9.007 1.00 97.88 71 ALA A N 1
ATOM 554 C CA . ALA A 1 71 ? -5.484 -2.604 -7.621 1.00 97.88 71 ALA A CA 1
ATOM 555 C C . ALA A 1 71 ? -5.157 -3.782 -6.691 1.00 97.88 71 ALA A C 1
ATOM 557 O O . ALA A 1 71 ? -4.730 -3.571 -5.555 1.00 97.88 71 ALA A O 1
ATOM 558 N N . SER A 1 72 ? -5.323 -5.010 -7.187 1.00 97.75 72 SER A N 1
ATOM 559 C CA . SER A 1 72 ? -4.941 -6.234 -6.480 1.00 97.75 72 SER A CA 1
ATOM 560 C C . SER A 1 72 ? -3.439 -6.290 -6.211 1.00 97.75 72 SER A C 1
ATOM 562 O O . SER A 1 72 ? -3.037 -6.724 -5.135 1.00 97.75 72 SER A O 1
ATOM 564 N N . ASP A 1 73 ? -2.616 -5.801 -7.144 1.00 96.94 73 ASP A N 1
ATOM 565 C CA . ASP A 1 73 ? -1.156 -5.815 -7.011 1.00 96.94 73 ASP A CA 1
ATOM 566 C C . ASP A 1 73 ? -0.710 -4.911 -5.864 1.00 96.94 73 ASP A C 1
ATOM 568 O O . ASP A 1 73 ? 0.107 -5.315 -5.040 1.00 96.94 73 ASP A O 1
ATOM 572 N N . LEU A 1 74 ? -1.302 -3.714 -5.754 1.00 98.00 74 LEU A N 1
ATOM 573 C CA . LEU A 1 74 ? -1.044 -2.823 -4.624 1.00 98.00 74 LEU A CA 1
ATOM 574 C C . LEU A 1 74 ? -1.352 -3.518 -3.295 1.00 98.00 74 LEU A C 1
ATOM 576 O O . LEU A 1 74 ? -0.532 -3.497 -2.381 1.00 98.00 74 LEU A O 1
ATOM 580 N N . VAL A 1 75 ? -2.543 -4.108 -3.170 1.00 98.38 75 VAL A N 1
ATOM 581 C CA . VAL A 1 75 ? -2.966 -4.750 -1.918 1.00 98.38 75 VAL A CA 1
ATOM 582 C C . VAL A 1 75 ? -2.069 -5.943 -1.593 1.00 98.38 75 VAL A C 1
ATOM 584 O O . VAL A 1 75 ? -1.649 -6.084 -0.444 1.00 98.38 75 VAL A O 1
ATOM 587 N N . ALA A 1 76 ? -1.703 -6.748 -2.593 1.00 98.25 76 ALA A N 1
ATOM 588 C CA . ALA A 1 76 ? -0.767 -7.855 -2.433 1.00 98.25 76 ALA A CA 1
ATOM 589 C C . ALA A 1 76 ? 0.610 -7.377 -1.942 1.00 98.25 76 ALA A C 1
ATOM 591 O O . ALA A 1 76 ? 1.155 -7.951 -0.999 1.00 98.25 76 ALA A O 1
ATOM 592 N N . VAL A 1 77 ? 1.146 -6.295 -2.516 1.00 97.88 77 VAL A N 1
ATOM 593 C CA . VAL A 1 77 ? 2.413 -5.682 -2.086 1.00 97.88 77 VAL A CA 1
ATOM 594 C C . VAL A 1 77 ? 2.319 -5.171 -0.646 1.00 97.88 77 VAL A C 1
ATOM 596 O O . VAL A 1 77 ? 3.182 -5.483 0.175 1.00 97.88 77 VAL A O 1
ATOM 599 N N . LEU A 1 78 ? 1.258 -4.437 -0.301 1.00 98.38 78 LEU A N 1
ATOM 600 C CA . LEU A 1 78 ? 1.077 -3.897 1.050 1.00 98.38 78 LEU A CA 1
ATOM 601 C C . LEU A 1 78 ? 0.917 -5.000 2.111 1.00 98.38 78 LEU A C 1
ATOM 603 O O . LEU A 1 78 ? 1.421 -4.842 3.223 1.00 98.38 78 LEU A O 1
ATOM 607 N N . LEU A 1 79 ? 0.261 -6.117 1.778 1.00 98.44 79 LEU A N 1
ATOM 608 C CA . LEU A 1 79 ? 0.179 -7.300 2.643 1.00 98.44 79 LEU A CA 1
ATOM 609 C C . LEU A 1 79 ? 1.547 -7.970 2.810 1.00 98.44 79 LEU A C 1
ATOM 611 O O . LEU A 1 79 ? 1.961 -8.267 3.931 1.00 98.44 79 LEU A O 1
ATOM 615 N N . ARG A 1 80 ? 2.277 -8.167 1.706 1.00 98.00 80 ARG A N 1
ATOM 616 C CA . ARG A 1 80 ? 3.602 -8.803 1.705 1.00 98.00 80 ARG A CA 1
ATOM 617 C C . ARG A 1 80 ? 4.602 -8.039 2.576 1.00 98.00 80 ARG A C 1
ATOM 619 O O . ARG A 1 80 ? 5.305 -8.651 3.373 1.00 98.00 80 ARG A O 1
ATOM 626 N N . ILE A 1 81 ? 4.622 -6.709 2.462 1.00 97.38 81 ILE A N 1
ATOM 627 C CA . ILE A 1 81 ? 5.534 -5.813 3.200 1.00 97.38 81 ILE A CA 1
ATOM 628 C C . ILE A 1 81 ? 5.023 -5.531 4.631 1.00 97.38 81 ILE A C 1
ATOM 630 O O . ILE A 1 81 ? 5.696 -4.882 5.437 1.00 97.38 81 ILE A O 1
ATOM 634 N N . ARG A 1 82 ? 3.845 -6.055 5.005 1.00 97.12 82 ARG A N 1
ATOM 635 C CA . ARG A 1 82 ? 3.219 -5.850 6.324 1.00 97.12 82 ARG A CA 1
ATOM 636 C C . ARG A 1 82 ? 2.950 -4.370 6.608 1.00 97.12 82 ARG A C 1
ATOM 638 O O . ARG A 1 82 ? 3.228 -3.874 7.703 1.00 97.12 82 ARG A O 1
ATOM 645 N N . TRP A 1 83 ? 2.459 -3.655 5.600 1.00 97.81 83 TRP A N 1
ATOM 646 C CA . TRP A 1 83 ? 1.752 -2.382 5.774 1.00 97.81 83 TRP A CA 1
ATOM 647 C C . TRP A 1 83 ? 0.262 -2.610 6.026 1.00 97.81 83 TRP A C 1
ATOM 649 O O . TRP A 1 83 ? -0.375 -1.836 6.741 1.00 97.81 83 TRP A O 1
ATOM 659 N N . LEU A 1 84 ? -0.269 -3.702 5.475 1.00 98.44 84 LEU A N 1
ATOM 660 C CA . LEU A 1 84 ? -1.577 -4.247 5.796 1.00 98.44 84 LEU A CA 1
ATOM 661 C C . LEU A 1 84 ? -1.424 -5.650 6.383 1.00 98.44 84 LEU A C 1
ATOM 663 O O . LEU A 1 84 ? -0.514 -6.388 6.007 1.00 98.44 84 LEU A O 1
ATOM 667 N N . ASP A 1 85 ? -2.361 -6.022 7.246 1.00 98.50 85 ASP A N 1
ATOM 668 C CA . ASP A 1 85 ? -2.486 -7.357 7.815 1.00 98.50 85 ASP A CA 1
ATOM 669 C C . ASP A 1 85 ? -3.804 -8.001 7.349 1.00 98.50 85 ASP A C 1
ATOM 671 O O . ASP A 1 85 ? -4.832 -7.314 7.284 1.00 98.50 85 ASP A O 1
ATOM 675 N N . PRO A 1 86 ? -3.809 -9.305 7.011 1.00 98.25 86 PRO A N 1
ATOM 676 C CA . PRO A 1 86 ? -5.043 -10.009 6.694 1.00 98.25 86 PRO A CA 1
ATOM 677 C C . PRO A 1 86 ? -5.892 -10.180 7.960 1.00 98.25 86 PRO A C 1
ATOM 679 O O . PRO A 1 86 ? -5.365 -10.386 9.053 1.00 98.25 86 PRO A O 1
ATOM 682 N N . SER A 1 87 ? -7.213 -10.123 7.810 1.00 97.88 87 SER A N 1
ATOM 683 C CA . SER A 1 87 ? -8.162 -10.356 8.902 1.00 97.88 87 SER A CA 1
ATOM 684 C C . SER A 1 87 ? -9.342 -11.176 8.409 1.00 97.88 87 SER A C 1
ATOM 686 O O . SER A 1 87 ? -9.911 -10.871 7.362 1.00 97.88 87 SER A O 1
ATOM 688 N N . GLU A 1 88 ? -9.727 -12.196 9.175 1.00 97.19 88 GLU A N 1
ATOM 689 C CA . GLU A 1 88 ? -10.914 -13.004 8.877 1.00 97.19 88 GLU A CA 1
ATOM 690 C C . GLU A 1 88 ? -12.206 -12.184 8.999 1.00 97.19 88 GLU A C 1
ATOM 692 O O . GLU A 1 88 ? -13.130 -12.368 8.213 1.00 97.19 88 GLU A O 1
ATOM 697 N N . GLU A 1 89 ? -12.253 -11.236 9.940 1.00 97.31 89 GLU A N 1
ATOM 698 C CA . GLU A 1 89 ? -13.428 -10.397 10.191 1.00 97.31 89 GLU A CA 1
ATOM 699 C C . GLU A 1 89 ? -13.485 -9.185 9.251 1.00 97.31 89 GLU A C 1
ATOM 701 O O . GLU A 1 89 ? -14.527 -8.883 8.671 1.00 97.31 89 GLU A O 1
ATOM 706 N N . PHE A 1 90 ? -12.356 -8.492 9.068 1.00 97.50 90 PHE A N 1
ATOM 707 C CA . PHE A 1 90 ? -12.326 -7.194 8.384 1.00 97.50 90 PHE A CA 1
ATOM 708 C C . PHE A 1 90 ? -11.671 -7.223 7.006 1.00 97.50 90 PHE A C 1
ATOM 710 O O . PHE A 1 90 ? -11.561 -6.165 6.392 1.00 97.50 90 PHE A O 1
ATOM 717 N N . ARG A 1 91 ? -11.215 -8.382 6.511 1.00 98.12 91 ARG A N 1
ATOM 718 C CA . ARG A 1 91 ? -10.396 -8.579 5.294 1.00 98.12 91 ARG A CA 1
ATOM 719 C C . ARG A 1 91 ? -8.998 -7.949 5.366 1.00 98.12 91 ARG A C 1
ATOM 721 O O . ARG A 1 91 ? -8.017 -8.660 5.172 1.00 98.12 91 ARG A O 1
ATOM 728 N N . LEU A 1 92 ? -8.895 -6.646 5.642 1.00 98.56 92 LEU A N 1
ATOM 729 C CA . LEU A 1 92 ? -7.642 -5.882 5.687 1.00 98.56 92 LEU A CA 1
ATOM 730 C C . LEU A 1 92 ? -7.605 -4.962 6.910 1.00 98.56 92 LEU A C 1
ATOM 732 O O . LEU A 1 92 ? -8.523 -4.160 7.107 1.00 98.56 92 LEU A O 1
ATOM 736 N N . LEU A 1 93 ? -6.510 -5.026 7.664 1.00 98.62 93 LEU A N 1
ATOM 737 C CA . LEU A 1 93 ? -6.187 -4.115 8.759 1.00 98.62 93 LEU A CA 1
ATOM 738 C C . LEU A 1 93 ? -4.942 -3.299 8.423 1.00 98.62 93 LEU A C 1
ATOM 740 O O . LEU A 1 93 ? -4.008 -3.824 7.826 1.00 98.62 93 LEU A O 1
ATOM 744 N N . VAL A 1 94 ? -4.893 -2.029 8.823 1.00 98.31 94 VAL A N 1
ATOM 745 C CA . VAL A 1 94 ? -3.638 -1.262 8.773 1.00 98.31 94 VAL A CA 1
ATOM 746 C C . VAL A 1 94 ? -2.702 -1.777 9.863 1.00 98.31 94 VAL A C 1
ATOM 748 O O . VAL A 1 94 ? -3.042 -1.741 11.045 1.00 98.31 94 VAL A O 1
ATOM 751 N N . HIS A 1 95 ? -1.521 -2.246 9.466 1.00 97.50 95 HIS A N 1
ATOM 752 C CA . HIS A 1 95 ? -0.534 -2.768 10.403 1.00 97.50 95 HIS A CA 1
ATOM 753 C C . HIS A 1 95 ? -0.081 -1.674 11.378 1.00 97.50 95 HIS A C 1
ATOM 755 O O . HIS A 1 95 ? 0.194 -0.544 10.967 1.00 97.50 95 HIS A O 1
ATOM 761 N N . ASP A 1 96 ? -0.021 -2.001 12.672 1.00 95.81 96 ASP A N 1
ATOM 762 C CA . ASP A 1 96 ? 0.328 -1.070 13.752 1.00 95.81 96 ASP A CA 1
ATOM 763 C C . ASP A 1 96 ? -0.490 0.238 13.745 1.00 95.81 96 ASP A C 1
ATOM 765 O O . ASP A 1 96 ? -0.028 1.272 14.243 1.00 95.81 96 ASP A O 1
ATOM 769 N N . TRP A 1 97 ? -1.730 0.222 13.238 1.00 97.31 97 TRP A N 1
ATOM 770 C CA . TRP A 1 97 ? -2.585 1.413 13.184 1.00 97.31 97 TRP A CA 1
ATOM 771 C C . TRP A 1 97 ? -2.649 2.242 14.478 1.00 97.31 97 TRP A C 1
ATOM 773 O O . TRP A 1 97 ? -2.552 3.463 14.381 1.00 97.31 97 TRP A O 1
ATOM 783 N N . PRO A 1 98 ? -2.690 1.670 15.695 1.00 95.69 98 PRO A N 1
ATOM 784 C CA . PRO A 1 98 ? -2.684 2.448 16.943 1.00 95.69 98 PRO A CA 1
ATOM 785 C C . PRO A 1 98 ? -1.479 3.390 17.091 1.00 95.69 98 PRO A C 1
ATOM 787 O O . PRO A 1 98 ? -1.544 4.424 17.768 1.00 95.69 98 PRO A O 1
ATOM 790 N N . HIS A 1 99 ? -0.354 3.034 16.468 1.00 93.12 99 HIS A N 1
ATOM 791 C CA . HIS A 1 99 ? 0.873 3.825 16.441 1.00 93.12 99 HIS A CA 1
ATOM 792 C C . HIS A 1 99 ? 0.835 4.926 15.379 1.00 93.12 99 HIS A C 1
ATOM 794 O O . HIS A 1 99 ? 1.435 5.987 15.584 1.00 93.12 99 HIS A O 1
ATOM 800 N N . HIS A 1 100 ? 0.142 4.670 14.270 1.00 93.56 100 HIS A N 1
ATOM 801 C CA . HIS A 1 100 ? 0.043 5.564 13.116 1.00 93.56 100 HIS A CA 1
ATOM 802 C C . HIS A 1 100 ? -1.134 6.540 13.210 1.00 93.56 100 HIS A C 1
ATOM 804 O O . HIS A 1 100 ? -1.009 7.677 12.765 1.00 93.56 100 HIS A O 1
ATOM 810 N N . ALA A 1 101 ? -2.229 6.138 13.855 1.00 95.69 101 ALA A N 1
ATOM 811 C CA . ALA A 1 101 ? -3.402 6.959 14.094 1.00 95.69 101 ALA A CA 1
ATOM 812 C C . ALA A 1 101 ? -3.022 8.226 14.868 1.00 95.69 101 ALA A C 1
ATOM 814 O O . ALA A 1 101 ? -2.423 8.166 15.956 1.00 95.69 101 ALA A O 1
ATOM 815 N N . ASP A 1 102 ? -3.389 9.372 14.303 1.00 94.56 102 ASP A N 1
ATOM 816 C CA . ASP A 1 102 ? -3.216 10.663 14.948 1.00 94.56 102 ASP A CA 1
ATOM 817 C C . ASP A 1 102 ? -4.158 10.830 16.157 1.00 94.56 102 ASP A C 1
ATOM 819 O O . ASP A 1 102 ? -5.057 10.023 16.423 1.00 94.56 102 ASP A O 1
ATOM 823 N N . ASP A 1 103 ? -3.931 11.892 16.928 1.00 94.56 103 ASP A N 1
ATOM 824 C CA . ASP A 1 103 ? -4.720 12.162 18.129 1.00 94.56 103 ASP A CA 1
ATOM 825 C C . ASP A 1 103 ? -6.174 12.535 17.809 1.00 94.56 103 ASP A C 1
ATOM 827 O O . ASP A 1 103 ? -7.037 12.387 18.672 1.00 94.56 103 ASP A O 1
ATOM 831 N N . THR A 1 104 ? -6.470 13.025 16.601 1.00 96.12 104 THR A N 1
ATOM 832 C CA . THR A 1 104 ? -7.844 13.362 16.202 1.00 96.12 104 THR A CA 1
ATOM 833 C C . THR A 1 104 ? -8.667 12.103 15.958 1.00 96.12 104 THR A C 1
ATOM 835 O O . THR A 1 104 ? -9.783 12.015 16.465 1.00 96.12 104 THR A O 1
ATOM 838 N N . VAL A 1 105 ? -8.087 11.089 15.308 1.00 97.50 105 VAL A N 1
ATOM 839 C CA . VAL A 1 105 ? -8.697 9.762 15.137 1.00 97.50 105 VAL A CA 1
ATOM 840 C C . VAL A 1 105 ? -8.947 9.119 16.497 1.00 97.50 105 VAL A C 1
ATOM 842 O O . VAL A 1 105 ? -10.058 8.674 16.774 1.00 97.50 105 VAL A O 1
ATOM 845 N N . LYS A 1 106 ? -7.945 9.126 17.385 1.00 96.44 106 LYS A N 1
ATOM 846 C CA . LYS A 1 106 ? -8.071 8.551 18.735 1.00 96.44 106 LYS A CA 1
ATOM 847 C C . LYS A 1 106 ? -9.174 9.222 19.548 1.00 96.44 106 LYS A C 1
ATOM 849 O O . LYS A 1 106 ? -10.029 8.533 20.090 1.00 96.44 106 LYS A O 1
ATOM 854 N N . LYS A 1 107 ? -9.213 10.557 19.573 1.00 95.62 107 LYS A N 1
ATOM 855 C CA . LYS A 1 107 ? -10.269 11.317 20.262 1.00 95.62 107 LYS A CA 1
ATOM 856 C C . LYS A 1 107 ? -11.654 11.064 19.671 1.00 95.62 107 LYS A C 1
ATOM 858 O O . LYS A 1 107 ? -12.622 11.021 20.421 1.00 95.62 107 LYS A O 1
ATOM 863 N N . ALA A 1 108 ? -11.761 10.904 18.351 1.00 96.81 108 ALA A N 1
ATOM 864 C CA . ALA A 1 108 ? -13.029 10.584 17.703 1.00 96.81 108 ALA A CA 1
ATOM 865 C C . ALA A 1 108 ? -13.540 9.192 18.108 1.00 96.81 108 ALA A C 1
ATOM 867 O O . ALA A 1 108 ? -14.729 9.040 18.373 1.00 96.81 108 ALA A O 1
ATOM 868 N N . LEU A 1 109 ? -12.648 8.200 18.213 1.00 97.50 109 LEU A N 1
ATOM 869 C CA . LEU A 1 109 ? -12.992 6.871 18.727 1.00 97.50 109 LEU A CA 1
ATOM 870 C C . LEU A 1 109 ? -13.416 6.925 20.201 1.00 97.50 109 LEU A C 1
ATOM 872 O O . LEU A 1 109 ? -14.446 6.361 20.551 1.00 97.50 109 LEU A O 1
ATOM 876 N N . GLU A 1 110 ? -12.677 7.657 21.041 1.00 95.56 110 GLU A N 1
ATOM 877 C CA . GLU A 1 110 ? -13.021 7.848 22.458 1.00 95.56 110 GLU A CA 1
ATOM 878 C C . GLU A 1 110 ? -14.389 8.524 22.634 1.00 95.56 110 GLU A C 1
ATOM 880 O O . GLU A 1 110 ? -15.183 8.104 23.471 1.00 95.56 110 GLU A O 1
ATOM 885 N N . ALA A 1 111 ? -14.688 9.552 21.834 1.00 96.06 111 ALA A N 1
ATOM 886 C CA . ALA A 1 111 ? -15.977 10.242 21.863 1.00 96.06 111 ALA A CA 1
ATOM 887 C C . ALA A 1 111 ? -17.140 9.356 21.390 1.00 96.06 111 ALA A C 1
ATOM 889 O O . ALA A 1 111 ? -18.274 9.569 21.806 1.00 96.06 111 ALA A O 1
ATOM 890 N N . GLY A 1 112 ? -16.858 8.377 20.527 1.00 96.88 112 GLY A N 1
ATOM 891 C CA . GLY A 1 112 ? -17.810 7.357 20.095 1.00 96.88 112 GLY A CA 1
ATOM 892 C C . GLY A 1 112 ? -17.887 6.140 21.019 1.00 96.88 112 GLY A C 1
ATOM 893 O O . GLY A 1 112 ? -18.463 5.140 20.606 1.00 96.88 112 GLY A O 1
ATOM 894 N N . GLU A 1 113 ? -17.280 6.199 22.211 1.00 95.56 113 GLU A N 1
ATOM 895 C CA . GLU A 1 113 ? -17.240 5.101 23.191 1.00 95.56 113 GLU A CA 1
ATOM 896 C C . GLU A 1 113 ? -16.610 3.804 22.641 1.00 95.56 113 GLU A C 1
ATOM 898 O O . GLU A 1 113 ? -16.924 2.698 23.072 1.00 95.56 113 GLU A O 1
ATOM 903 N N . ILE A 1 114 ? -15.680 3.927 21.685 1.00 97.12 114 ILE A N 1
ATOM 904 C CA . ILE A 1 114 ? -14.940 2.793 21.120 1.00 97.12 114 ILE A CA 1
ATOM 905 C C . ILE A 1 114 ? -13.639 2.601 21.903 1.00 97.12 114 ILE A C 1
ATOM 907 O O . ILE A 1 114 ? -12.725 3.423 21.834 1.00 97.12 114 ILE A O 1
ATOM 911 N N . GLU A 1 115 ? -13.534 1.480 22.618 1.00 96.00 115 GLU A N 1
ATOM 912 C CA . GLU A 1 115 ? -12.382 1.185 23.480 1.00 96.00 115 GLU A CA 1
ATOM 913 C C . GLU A 1 115 ? -11.176 0.605 22.724 1.00 96.00 115 GLU A C 1
ATOM 915 O O . GLU A 1 115 ? -10.031 0.791 23.151 1.00 96.00 115 GLU A O 1
ATOM 920 N N . THR A 1 116 ? -11.409 -0.071 21.591 1.00 97.88 116 THR A N 1
ATOM 921 C CA . THR A 1 116 ? -10.378 -0.820 20.856 1.00 97.88 116 THR A CA 1
ATOM 922 C C . THR A 1 116 ? -10.334 -0.517 19.357 1.00 97.88 116 THR A C 1
ATOM 924 O O . THR A 1 116 ? -11.350 -0.325 18.673 1.00 97.88 116 THR A O 1
ATOM 927 N N . PHE A 1 117 ? -9.116 -0.524 18.820 1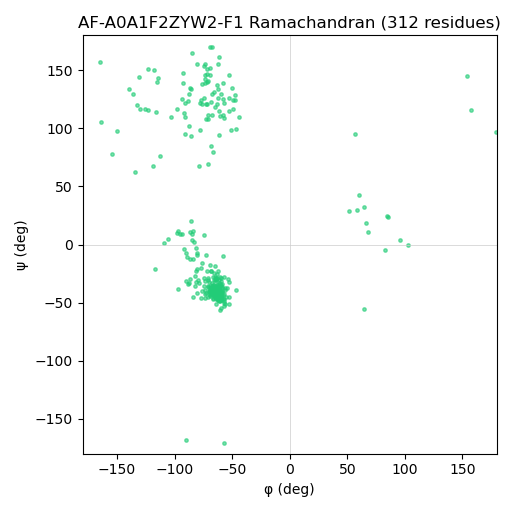.00 98.19 117 PHE A N 1
ATOM 928 C CA . PHE A 1 117 ? -8.874 -0.598 17.384 1.00 98.19 117 PHE A CA 1
ATOM 929 C C . PHE A 1 117 ? -9.301 -1.968 16.833 1.00 98.19 117 PHE A C 1
ATOM 931 O O . PHE A 1 117 ? -9.631 -2.892 17.576 1.00 98.19 117 PHE A O 1
ATOM 938 N N . ALA A 1 118 ? -9.333 -2.100 15.510 1.00 97.94 118 ALA A N 1
ATOM 939 C CA . ALA A 1 118 ? -9.763 -3.327 14.842 1.00 97.94 118 ALA A CA 1
ATOM 940 C C . ALA A 1 118 ? -8.775 -4.497 15.026 1.00 97.94 118 ALA A C 1
ATOM 942 O O . ALA A 1 118 ? -9.162 -5.647 14.861 1.00 97.94 118 ALA A O 1
ATOM 943 N N . ASP A 1 119 ? -7.527 -4.220 15.417 1.00 97.12 119 ASP A N 1
ATOM 944 C CA . ASP A 1 119 ? -6.534 -5.226 15.824 1.00 97.12 119 ASP A CA 1
ATOM 945 C C . ASP A 1 119 ? -6.671 -5.658 17.302 1.00 97.12 119 ASP A C 1
ATOM 947 O O . ASP A 1 119 ? -5.865 -6.441 17.801 1.00 97.12 119 ASP A O 1
ATOM 951 N N . GLY A 1 120 ? -7.673 -5.135 18.019 1.00 96.94 120 GLY A N 1
ATOM 952 C CA . GLY A 1 120 ? -7.934 -5.422 19.432 1.00 96.94 120 GLY A CA 1
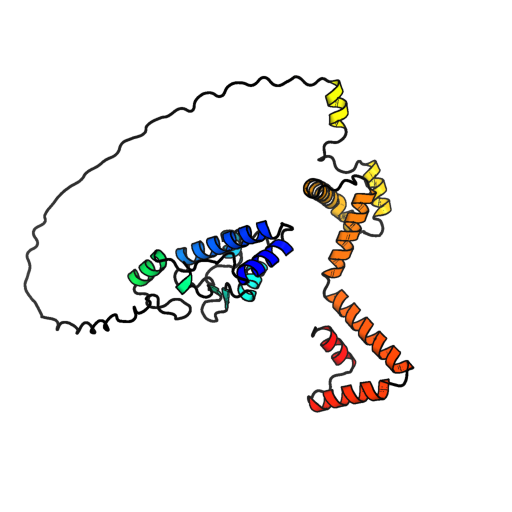ATOM 953 C C . GLY A 1 120 ? -7.094 -4.609 20.418 1.00 96.94 120 GLY A C 1
ATOM 954 O O . GLY A 1 120 ? -7.313 -4.695 21.626 1.00 96.94 120 GLY A O 1
ATOM 955 N N . SER A 1 121 ? -6.155 -3.792 19.946 1.00 96.50 121 SER A N 1
ATOM 956 C CA . SER A 1 121 ? -5.361 -2.936 20.824 1.00 96.50 121 SER A CA 1
ATOM 957 C C . SER A 1 121 ? -6.194 -1.771 21.397 1.00 96.50 121 SER A C 1
ATOM 959 O O . SER A 1 121 ? -7.147 -1.302 20.762 1.00 96.50 121 SER A O 1
ATOM 961 N N . PRO A 1 122 ? -5.856 -1.266 22.597 1.00 96.31 122 PRO A N 1
ATOM 962 C CA . PRO A 1 122 ? -6.630 -0.206 23.231 1.00 96.31 122 PRO A CA 1
ATOM 963 C C . PRO A 1 122 ? -6.404 1.151 22.549 1.00 96.31 122 PRO A C 1
ATOM 965 O O . PRO A 1 122 ? -5.267 1.535 22.257 1.00 96.31 122 PRO A O 1
ATOM 968 N N . VAL A 1 123 ? -7.480 1.927 22.372 1.00 95.62 123 VAL A N 1
ATOM 969 C CA . VAL A 1 123 ? -7.414 3.307 21.849 1.00 95.62 123 VAL A CA 1
ATOM 970 C C . VAL A 1 123 ? -6.608 4.205 22.785 1.00 95.62 123 VAL A C 1
ATOM 972 O O . VAL A 1 123 ? -5.766 5.001 22.353 1.00 95.62 123 VAL A O 1
ATOM 975 N N . ARG A 1 124 ? -6.807 4.018 24.091 1.00 87.25 124 ARG A N 1
ATOM 976 C CA . ARG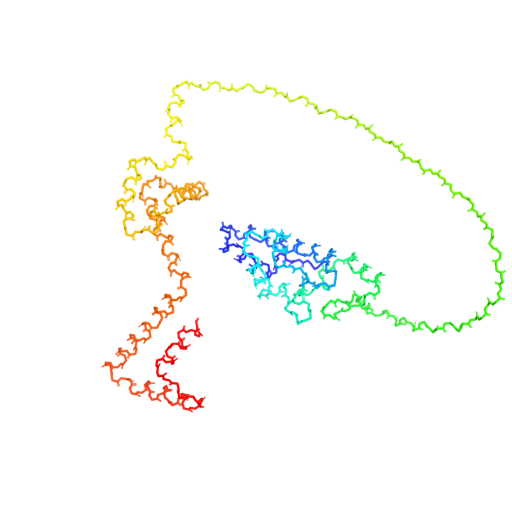 A 1 124 ? -6.097 4.744 25.133 1.00 87.25 124 ARG A CA 1
ATOM 977 C C . ARG A 1 124 ? -4.942 3.905 25.654 1.00 87.25 124 ARG A C 1
ATOM 979 O O . ARG A 1 124 ? -5.141 2.884 26.303 1.00 87.25 124 ARG A O 1
ATOM 986 N N . ARG A 1 125 ? -3.713 4.389 25.465 1.00 72.12 125 ARG A N 1
ATOM 987 C CA . ARG A 1 125 ? -2.584 3.860 26.236 1.00 72.12 125 ARG A CA 1
ATOM 988 C C . ARG A 1 125 ? -2.812 4.210 27.695 1.00 72.12 125 ARG A C 1
ATOM 990 O O . ARG A 1 125 ? -2.884 5.394 28.042 1.00 72.12 125 ARG A O 1
ATOM 997 N N . GLU A 1 126 ? -2.927 3.195 28.541 1.00 69.38 126 GLU A N 1
ATOM 998 C CA . GLU A 1 126 ? -2.865 3.393 29.980 1.00 69.38 126 GLU A CA 1
ATOM 999 C C . GLU A 1 126 ? -1.587 4.175 30.278 1.00 69.38 126 GLU A C 1
ATOM 1001 O O . GLU A 1 126 ? -0.478 3.731 29.978 1.00 69.38 126 GLU A O 1
ATOM 1006 N N . LYS A 1 127 ? -1.728 5.403 30.790 1.00 68.81 127 LYS A N 1
ATOM 1007 C CA . LYS A 1 127 ? -0.554 6.143 31.247 1.00 68.81 127 LYS A CA 1
ATOM 1008 C C . LYS A 1 127 ? 0.024 5.327 32.404 1.00 68.81 127 LYS A C 1
ATOM 1010 O O . LYS A 1 127 ? -0.710 5.145 33.381 1.00 68.81 127 LYS A O 1
ATOM 1015 N N . PRO A 1 128 ? 1.286 4.868 32.344 1.00 59.25 128 PRO A N 1
ATOM 1016 C CA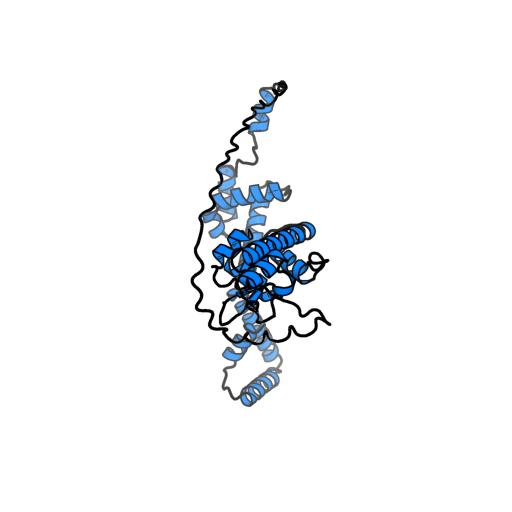 . PRO A 1 128 ? 1.894 4.174 33.470 1.00 59.25 128 PRO A CA 1
ATOM 1017 C C . PRO A 1 128 ? 1.851 5.115 34.682 1.00 59.25 128 PRO A C 1
ATOM 1019 O O . PRO A 1 128 ? 2.451 6.187 34.668 1.00 59.25 128 PRO A O 1
ATOM 1022 N N . GLY A 1 129 ? 1.038 4.767 35.684 1.00 70.75 129 GLY A N 1
ATOM 1023 C CA . GLY A 1 129 ? 0.808 5.578 36.886 1.00 70.75 129 GLY A CA 1
ATOM 1024 C C . GLY A 1 129 ? -0.509 6.365 36.945 1.00 70.75 129 GLY A C 1
ATOM 1025 O O . GLY A 1 129 ? -0.768 7.015 37.959 1.00 70.75 129 GLY A O 1
ATOM 1026 N N . SER A 1 130 ? -1.384 6.306 35.932 1.00 68.25 130 SER A N 1
ATOM 1027 C CA . SER A 1 130 ? -2.775 6.729 36.148 1.00 68.25 130 SER A CA 1
ATOM 1028 C C . SER A 1 130 ? -3.431 5.741 37.100 1.00 68.25 130 SER A C 1
ATOM 1030 O O . SER A 1 130 ? -3.632 4.582 36.755 1.00 68.25 130 SER A O 1
ATOM 1032 N N . LYS A 1 131 ? -3.732 6.201 38.321 1.00 71.62 131 LYS A N 1
ATOM 1033 C CA . LYS A 1 131 ? -4.502 5.417 39.291 1.00 71.62 131 LYS A CA 1
ATOM 1034 C C . LYS A 1 131 ? -5.765 4.902 38.588 1.00 71.62 131 LYS A C 1
ATOM 1036 O O . LYS A 1 131 ? -6.392 5.706 37.889 1.00 71.62 131 LYS A O 1
ATOM 1041 N N . PRO A 1 132 ? -6.129 3.615 38.751 1.00 66.56 132 PRO A N 1
ATOM 1042 C CA . PRO A 1 132 ? -7.340 3.069 38.156 1.00 66.56 132 PRO A CA 1
ATOM 1043 C C . PRO A 1 132 ? -8.487 4.013 38.495 1.00 66.56 132 PRO A C 1
ATOM 1045 O O . PRO A 1 132 ? -8.672 4.379 39.663 1.00 66.56 132 PRO A O 1
ATOM 1048 N N . LYS A 1 133 ? -9.181 4.499 37.458 1.00 65.00 133 LYS A N 1
ATOM 1049 C CA . LYS A 1 133 ? -10.359 5.349 37.627 1.00 65.00 133 LYS A CA 1
ATOM 1050 C C . LYS A 1 133 ? -11.292 4.504 38.487 1.00 65.00 133 LYS A C 1
ATOM 1052 O O . LYS A 1 133 ? -11.714 3.447 38.026 1.00 65.00 133 LYS A O 1
ATOM 1057 N N . LYS A 1 134 ? -11.486 4.882 39.762 1.00 62.31 134 LYS A N 1
ATOM 1058 C CA . LYS A 1 134 ? -12.368 4.128 40.662 1.00 62.31 134 LYS A CA 1
ATOM 1059 C C . LYS A 1 134 ? -13.659 3.891 39.879 1.00 62.31 134 LYS A C 1
ATOM 1061 O O . LYS A 1 134 ? -14.138 4.878 39.305 1.00 62.31 134 LYS A O 1
ATOM 1066 N N . PRO A 1 135 ? -14.157 2.642 39.787 1.00 61.59 135 PRO A N 1
ATOM 1067 C CA . PRO A 1 135 ? -15.440 2.395 39.151 1.00 61.59 135 PRO A CA 1
ATOM 1068 C C . PRO A 1 135 ? -16.394 3.417 39.749 1.00 61.59 135 PRO A C 1
ATOM 1070 O O . PRO A 1 135 ? -16.412 3.593 40.973 1.00 61.59 135 PRO A O 1
ATOM 1073 N N . ARG A 1 136 ? -17.032 4.209 38.880 1.00 65.62 136 ARG A N 1
ATOM 1074 C CA . ARG A 1 136 ? -18.046 5.169 39.295 1.00 65.62 136 ARG A CA 1
ATOM 1075 C C . ARG A 1 136 ? -19.117 4.295 39.924 1.00 65.62 136 ARG A C 1
ATOM 1077 O O . ARG A 1 136 ? -19.875 3.672 39.196 1.00 65.62 136 ARG A O 1
ATOM 1084 N N . LEU A 1 137 ? -19.043 4.142 41.247 1.00 68.38 137 LEU A N 1
ATOM 1085 C CA . LEU A 1 137 ? -20.082 3.517 42.040 1.00 68.38 137 LEU A CA 1
ATOM 1086 C C . LEU A 1 137 ? -21.345 4.222 41.581 1.00 68.38 137 LEU A C 1
ATOM 1088 O O . LEU A 1 137 ? -21.385 5.453 41.642 1.00 68.38 137 LEU A O 1
ATOM 1092 N N . GLU A 1 138 ? -22.252 3.452 40.986 1.00 63.47 138 GLU A N 1
ATOM 1093 C CA . GLU A 1 138 ? -23.577 3.909 40.605 1.00 63.47 138 GLU A CA 1
ATOM 1094 C C . GLU A 1 138 ? -24.087 4.711 41.797 1.00 63.47 138 GLU A C 1
ATOM 1096 O O . GLU A 1 138 ? -24.214 4.180 42.905 1.00 63.47 138 GLU A O 1
ATOM 1101 N N . GLU A 1 139 ? -24.188 6.033 41.618 1.00 64.56 139 GLU A N 1
ATOM 1102 C CA . GLU A 1 139 ? -24.783 6.871 42.644 1.00 64.56 139 GLU A CA 1
ATOM 1103 C C . GLU A 1 139 ? -26.181 6.292 42.840 1.00 64.56 139 GLU A C 1
ATOM 1105 O O . GLU A 1 139 ? -26.894 6.152 41.842 1.00 64.56 139 GLU A O 1
ATOM 1110 N N . PRO A 1 140 ? -26.541 5.869 44.065 1.00 62.91 140 PRO A N 1
ATOM 1111 C CA . PRO A 1 140 ? -27.855 5.307 44.313 1.00 62.91 140 PRO A CA 1
ATOM 1112 C C . PRO A 1 140 ? -28.880 6.301 43.780 1.00 62.91 140 PRO A C 1
ATOM 1114 O O . PRO A 1 140 ? -28.794 7.486 44.114 1.00 62.91 140 PRO A O 1
ATOM 1117 N N . GLU A 1 141 ? -29.775 5.823 42.913 1.00 61.97 141 GLU A N 1
ATOM 1118 C CA . GLU A 1 141 ? -30.888 6.595 42.368 1.00 61.97 141 GLU A CA 1
ATOM 1119 C C . GLU A 1 141 ? -31.630 7.234 43.545 1.00 61.97 141 GLU A C 1
ATOM 1121 O O . GLU A 1 141 ? -32.378 6.587 44.275 1.00 61.97 141 GLU A O 1
ATOM 1126 N N . LEU A 1 142 ? -31.336 8.507 43.803 1.00 56.91 142 LEU A N 1
ATOM 1127 C CA . LEU A 1 142 ? -32.120 9.308 44.718 1.00 56.91 142 LEU A CA 1
ATOM 1128 C C . LEU A 1 142 ? -33.361 9.708 43.933 1.00 56.91 142 LEU A C 1
ATOM 1130 O O . LEU A 1 142 ? -33.313 10.643 43.133 1.00 56.91 142 LEU A O 1
ATOM 1134 N N . ASP A 1 143 ? -34.441 8.964 44.169 1.00 57.59 143 ASP A N 1
ATOM 1135 C CA . ASP A 1 143 ? -35.813 9.337 43.837 1.00 57.59 143 ASP A CA 1
ATOM 1136 C C . ASP A 1 143 ? -36.068 10.780 44.300 1.00 57.59 143 ASP A C 1
ATOM 1138 O O . ASP A 1 143 ? -36.296 11.061 45.480 1.00 57.59 143 ASP A O 1
ATOM 1142 N N . LEU A 1 144 ? -35.981 11.721 43.362 1.00 53.84 144 LEU A N 1
ATOM 1143 C CA . LEU A 1 144 ? -36.313 13.125 43.564 1.00 53.84 144 LEU A CA 1
ATOM 1144 C C . LEU A 1 144 ? -37.548 13.463 42.731 1.00 53.84 144 LEU A C 1
ATOM 1146 O O . LEU A 1 144 ? -37.474 14.130 41.699 1.00 53.84 144 LEU A O 1
ATOM 1150 N N . ASP A 1 145 ? -38.700 13.029 43.238 1.00 60.38 145 ASP A N 1
ATOM 1151 C CA . ASP A 1 145 ? -40.017 13.560 42.887 1.00 60.38 145 ASP A CA 1
ATOM 1152 C C . ASP A 1 145 ? -40.145 15.013 43.383 1.00 60.38 145 ASP A C 1
ATOM 1154 O O . ASP A 1 145 ? -40.742 15.301 44.424 1.00 60.38 145 ASP A O 1
ATOM 1158 N N . ALA A 1 146 ? -39.575 15.966 42.643 1.00 57.62 146 ALA A N 1
ATOM 1159 C CA . ALA A 1 146 ? -39.844 17.387 42.846 1.00 57.62 146 ALA A CA 1
ATOM 1160 C C . ALA A 1 146 ? -40.130 18.092 41.505 1.00 57.62 146 ALA A C 1
ATOM 1162 O O . ALA A 1 146 ? -39.264 18.133 40.626 1.00 57.62 146 ALA A O 1
ATOM 1163 N N . PRO A 1 147 ? -41.323 18.695 41.328 1.00 58.84 147 PRO A N 1
ATOM 1164 C CA . PRO A 1 147 ? -41.677 19.398 40.103 1.00 58.84 147 PRO A CA 1
ATOM 1165 C C . PRO A 1 147 ? -40.908 20.722 40.021 1.00 58.84 147 PRO A C 1
ATOM 1167 O O . PRO A 1 147 ? -41.192 21.675 40.746 1.00 58.84 147 PRO A O 1
ATOM 1170 N N . THR A 1 148 ? -39.926 20.790 39.122 1.00 53.59 148 THR A N 1
ATOM 1171 C CA . THR A 1 148 ? -39.190 22.028 38.842 1.00 53.59 148 THR A CA 1
ATOM 1172 C C . THR A 1 148 ? -39.870 22.785 37.703 1.00 53.59 148 THR A C 1
ATOM 1174 O O . THR A 1 148 ? -39.857 22.374 36.546 1.00 53.59 148 THR A O 1
ATOM 1177 N N . THR A 1 149 ? -40.484 23.911 38.057 1.00 57.09 149 THR A N 1
ATOM 1178 C CA . THR A 1 149 ? -41.083 24.901 37.157 1.00 57.09 149 THR A CA 1
ATOM 1179 C C . THR A 1 149 ? -40.027 25.508 36.227 1.00 57.09 149 THR A C 1
ATOM 1181 O O . THR A 1 149 ? -39.136 26.228 36.675 1.00 57.09 149 THR A O 1
ATOM 1184 N N . HIS A 1 150 ? -40.148 25.265 34.921 1.00 51.84 150 HIS A N 1
ATOM 1185 C CA . HIS A 1 150 ? -39.342 25.927 33.894 1.00 51.84 150 HIS A CA 1
ATOM 1186 C C . HIS A 1 150 ? -39.863 27.346 33.611 1.00 51.84 150 HIS A C 1
ATOM 1188 O O . HIS A 1 150 ? -41.004 27.521 33.184 1.00 51.84 150 HIS A O 1
ATOM 1194 N N . GLN A 1 151 ? -39.007 28.358 33.787 1.00 55.38 151 GLN A N 1
ATOM 1195 C CA . GLN A 1 151 ? -39.148 29.653 33.110 1.00 55.38 151 GLN A CA 1
ATOM 1196 C C . GLN A 1 151 ? -38.344 29.646 31.795 1.00 55.38 151 GLN A C 1
ATOM 1198 O O . GLN A 1 151 ? -37.215 29.149 31.790 1.00 55.38 151 GLN A O 1
ATOM 1203 N N . PRO A 1 152 ? -38.871 30.212 30.693 1.00 60.50 152 PRO A N 1
ATOM 1204 C CA . PRO A 1 152 ? -38.137 30.353 29.443 1.00 60.50 152 PRO A CA 1
ATOM 1205 C C . PRO A 1 152 ? -37.348 31.668 29.426 1.00 60.50 152 PRO A C 1
ATOM 1207 O O . PRO A 1 152 ? -37.931 32.747 29.543 1.00 60.50 152 PRO A O 1
ATOM 1210 N N . LEU A 1 153 ? -36.029 31.591 29.232 1.00 48.84 153 LEU A N 1
ATOM 1211 C CA . LEU A 1 153 ? -35.207 32.765 28.946 1.00 48.84 153 LEU A CA 1
ATOM 1212 C C . LEU A 1 153 ? -34.863 32.797 27.455 1.00 48.84 153 LEU A C 1
ATOM 1214 O O . LEU A 1 153 ? -34.113 31.967 26.946 1.00 48.84 153 LEU A O 1
ATOM 1218 N N . ALA A 1 154 ? -35.470 33.760 26.767 1.00 55.03 154 ALA A N 1
ATOM 1219 C CA . ALA A 1 154 ? -35.129 34.168 25.415 1.00 55.03 154 ALA A CA 1
ATOM 1220 C C . ALA A 1 154 ? -33.760 34.864 25.378 1.00 55.03 154 ALA A C 1
ATOM 1222 O O . ALA A 1 154 ? -33.384 35.500 26.361 1.00 55.03 154 ALA A O 1
ATOM 1223 N N . THR A 1 155 ? -33.070 34.764 24.235 1.00 43.19 155 THR A N 1
ATOM 1224 C CA . THR A 1 155 ? -32.093 35.697 23.608 1.00 43.19 155 THR A CA 1
ATOM 1225 C C . THR A 1 155 ? -31.148 34.872 22.716 1.00 43.19 155 THR A C 1
ATOM 1227 O O . THR A 1 155 ? -30.814 33.746 23.053 1.00 43.19 155 THR A O 1
ATOM 1230 N N . ASP A 1 156 ? -30.648 35.308 21.565 1.00 43.44 156 ASP A N 1
ATOM 1231 C CA . ASP A 1 156 ? -30.983 36.410 20.665 1.00 43.44 156 ASP A CA 1
ATOM 1232 C C . ASP A 1 156 ? -30.272 36.124 19.324 1.00 43.44 156 ASP A C 1
ATOM 1234 O O . ASP A 1 156 ? -29.277 35.396 19.268 1.00 43.44 156 ASP A O 1
ATOM 1238 N N . SER A 1 157 ? -30.784 36.698 18.243 1.00 55.62 157 SER A N 1
ATOM 1239 C CA . SER A 1 157 ? -30.275 36.557 16.876 1.00 55.62 157 SER A CA 1
ATOM 1240 C C . SER A 1 157 ? -29.161 37.573 16.588 1.00 55.62 157 SER A C 1
ATOM 1242 O O . SER A 1 157 ? -29.345 38.762 16.828 1.00 55.62 157 SER A O 1
ATOM 1244 N N . ARG A 1 158 ? -28.036 37.163 15.986 1.00 49.78 158 ARG A N 1
ATOM 1245 C CA . ARG A 1 158 ? -27.118 38.059 15.237 1.00 49.78 158 ARG A CA 1
ATOM 1246 C C . ARG A 1 158 ? -26.194 37.199 14.370 1.00 49.78 158 ARG A C 1
ATOM 1248 O O . ARG A 1 158 ? -25.412 36.428 14.904 1.00 49.78 158 ARG A O 1
ATOM 1255 N N . THR A 1 159 ? -26.359 37.104 13.051 1.00 49.78 159 THR A N 1
ATOM 1256 C CA . THR A 1 159 ? -26.195 38.123 11.994 1.00 49.78 159 THR A CA 1
ATOM 1257 C C . THR A 1 159 ? -24.804 38.753 11.982 1.00 49.78 159 THR A C 1
ATOM 1259 O O . THR A 1 159 ? -24.587 39.770 12.632 1.00 49.78 159 THR A O 1
ATOM 1262 N N . THR A 1 160 ? -23.921 38.217 11.135 1.00 46.84 160 THR A N 1
ATOM 1263 C CA . THR A 1 160 ? -22.894 39.006 10.435 1.00 46.84 160 THR A CA 1
ATOM 1264 C C . THR A 1 160 ? -22.558 38.361 9.092 1.00 46.84 160 THR A C 1
ATOM 1266 O O . THR A 1 160 ? -21.788 37.414 8.970 1.00 46.84 160 THR A O 1
ATOM 1269 N N . ARG A 1 161 ? -23.210 38.914 8.072 1.00 50.78 161 ARG A N 1
ATOM 1270 C CA . ARG A 1 161 ? -22.883 38.872 6.650 1.00 50.78 161 ARG A CA 1
ATOM 1271 C C . ARG A 1 161 ? -22.056 40.130 6.387 1.00 50.78 161 ARG A C 1
ATOM 1273 O O . ARG A 1 161 ? -22.560 41.186 6.732 1.00 50.78 161 ARG A O 1
ATOM 1280 N N . GLU A 1 162 ? -20.851 40.014 5.825 1.00 48.34 162 GLU A N 1
ATOM 1281 C CA . GLU A 1 162 ? -20.185 40.998 4.938 1.00 48.34 162 GLU A CA 1
ATOM 1282 C C . GLU A 1 162 ? -18.661 40.817 4.936 1.00 48.34 162 GLU A C 1
ATOM 1284 O O . GLU A 1 162 ? -17.995 41.078 5.934 1.00 48.34 162 GLU A O 1
ATOM 1289 N N . ARG A 1 163 ? -18.106 40.451 3.776 1.00 49.84 163 ARG A N 1
ATOM 1290 C CA . ARG A 1 163 ? -17.167 41.295 3.011 1.00 49.84 163 ARG A CA 1
ATOM 1291 C C . ARG A 1 163 ? -16.726 40.545 1.754 1.00 49.84 163 ARG A C 1
ATOM 1293 O O . ARG A 1 163 ? -15.823 39.718 1.786 1.00 49.84 163 ARG A O 1
ATOM 1300 N N . LEU A 1 164 ? -17.397 40.860 0.646 1.00 53.44 164 LEU A N 1
ATOM 1301 C CA . LEU A 1 164 ? -16.798 40.779 -0.681 1.00 53.44 164 LEU A CA 1
ATOM 1302 C C . LEU A 1 164 ? -15.869 41.988 -0.825 1.00 53.44 164 LEU A C 1
ATOM 1304 O O . LEU A 1 164 ? -16.333 43.123 -0.729 1.00 53.44 164 LEU A O 1
ATOM 1308 N N . ALA A 1 165 ? -14.587 41.744 -1.071 1.00 52.06 165 ALA A N 1
ATOM 1309 C CA . ALA A 1 165 ? -13.679 42.736 -1.622 1.00 52.06 165 ALA A CA 1
ATOM 1310 C C . ALA A 1 165 ? -13.077 42.154 -2.903 1.00 52.06 165 ALA A C 1
ATOM 1312 O O . ALA A 1 165 ? -12.432 41.110 -2.899 1.00 52.06 165 ALA A O 1
ATOM 1313 N N . SER A 1 166 ? -13.418 42.838 -3.987 1.00 51.78 166 SER A N 1
ATOM 1314 C CA . SER A 1 166 ? -12.874 42.757 -5.334 1.00 51.78 166 SER A CA 1
ATOM 1315 C C . SER A 1 166 ? -11.397 43.144 -5.315 1.00 51.78 166 SER A C 1
ATOM 1317 O O . SER A 1 166 ? -11.099 44.264 -4.909 1.00 51.78 166 SER A O 1
ATOM 1319 N N . ASP A 1 167 ? -10.523 42.290 -5.840 1.00 49.25 167 ASP A N 1
ATOM 1320 C CA . ASP A 1 167 ? -9.194 42.699 -6.295 1.00 49.25 167 ASP A CA 1
ATOM 1321 C C . ASP A 1 167 ? -8.968 42.160 -7.711 1.00 49.25 167 ASP A C 1
ATOM 1323 O O . ASP A 1 167 ? -9.001 40.953 -7.962 1.00 49.25 167 ASP A O 1
ATOM 1327 N N . SER A 1 168 ? -8.815 43.093 -8.647 1.00 56.22 168 SER A N 1
ATOM 1328 C CA . SER A 1 168 ? -8.476 42.835 -10.044 1.00 56.22 168 SER A CA 1
ATOM 1329 C C . SER A 1 168 ? -6.984 42.507 -10.162 1.00 56.22 168 SER A C 1
ATOM 1331 O O . SER A 1 168 ? -6.171 43.203 -9.551 1.00 56.22 168 SER A O 1
ATOM 1333 N N . PRO A 1 169 ? -6.581 41.514 -10.973 1.00 64.12 169 PRO A N 1
ATOM 1334 C CA . PRO A 1 169 ? -5.170 41.260 -11.228 1.00 64.12 169 PRO A CA 1
ATOM 1335 C C . PRO A 1 169 ? -4.564 42.335 -12.157 1.00 64.12 169 PRO A C 1
ATOM 1337 O O . PRO A 1 169 ? -5.253 42.835 -13.052 1.00 64.12 169 PRO A O 1
ATOM 1340 N N . PRO A 1 170 ? -3.284 42.701 -11.963 1.00 55.53 170 PRO A N 1
ATOM 1341 C CA . PRO A 1 170 ? -2.587 43.669 -12.801 1.00 55.53 170 PRO A CA 1
ATOM 1342 C C . PRO A 1 170 ? -2.238 43.082 -14.176 1.00 55.53 170 PRO A C 1
ATOM 1344 O O . PRO A 1 170 ? -1.868 41.917 -14.299 1.00 55.53 170 PRO A O 1
ATOM 1347 N N . SER A 1 171 ? -2.343 43.924 -15.203 1.00 55.88 171 SER A N 1
ATOM 1348 C CA . SER A 1 171 ? -2.020 43.623 -16.597 1.00 55.88 171 SER A CA 1
ATOM 1349 C C . SER A 1 171 ? -0.555 43.211 -16.785 1.00 55.88 171 SER A C 1
ATOM 1351 O O . SER A 1 171 ? 0.354 43.927 -16.361 1.00 55.88 171 SER A O 1
ATOM 1353 N N . GLU A 1 172 ? -0.334 42.089 -17.469 1.00 54.97 172 GLU A N 1
ATOM 1354 C CA . GLU A 1 172 ? 0.992 41.614 -17.876 1.00 54.97 172 GLU A CA 1
ATOM 1355 C C . GLU A 1 172 ? 1.601 42.469 -19.009 1.00 54.97 172 GLU A C 1
ATOM 1357 O O . GLU A 1 172 ? 0.877 42.960 -19.883 1.00 54.97 172 GLU A O 1
ATOM 1362 N N . PRO A 1 173 ? 2.937 42.641 -19.037 1.00 56.84 173 PRO A N 1
ATOM 1363 C CA . PRO A 1 173 ? 3.634 43.306 -20.129 1.00 56.84 173 PRO A CA 1
ATOM 1364 C C . PRO A 1 173 ? 3.779 42.389 -21.355 1.00 56.84 173 PRO A C 1
ATOM 1366 O O . PRO A 1 173 ? 4.364 41.311 -21.295 1.00 56.84 173 PRO A O 1
ATOM 1369 N N . SER A 1 174 ? 3.283 42.876 -22.493 1.00 49.97 174 SER A N 1
ATOM 1370 C CA . SER A 1 174 ? 3.436 42.290 -23.829 1.00 49.97 174 SER A CA 1
ATOM 1371 C C . SER A 1 174 ? 4.912 42.198 -24.237 1.00 49.97 174 SER A C 1
ATOM 1373 O O . SER A 1 174 ? 5.539 43.218 -24.527 1.00 49.97 174 SER A O 1
ATOM 1375 N N . LEU A 1 175 ? 5.452 40.980 -24.315 1.00 45.66 175 LEU A N 1
ATOM 1376 C CA . LEU A 1 175 ? 6.749 40.692 -24.930 1.00 45.66 175 LEU A CA 1
ATOM 1377 C C . LEU A 1 175 ? 6.557 40.368 -26.416 1.00 45.66 175 LEU A C 1
ATOM 1379 O O . LEU A 1 175 ? 5.824 39.455 -26.780 1.00 45.66 175 LEU A O 1
ATOM 1383 N N . SER A 1 176 ? 7.216 41.146 -27.271 1.00 50.81 176 SER A N 1
ATOM 1384 C CA . SER A 1 176 ? 7.229 40.980 -28.723 1.00 50.81 176 SER A CA 1
ATOM 1385 C C . SER A 1 176 ? 7.989 39.712 -29.124 1.00 50.81 176 SER A C 1
ATOM 1387 O O . SER A 1 176 ? 9.169 39.572 -28.801 1.00 50.81 176 SER A O 1
ATOM 1389 N N . GLU A 1 177 ? 7.333 38.810 -29.855 1.00 50.47 177 GLU A N 1
ATOM 1390 C CA . GLU A 1 177 ? 7.960 37.606 -30.405 1.00 50.47 177 GLU A CA 1
ATOM 1391 C C . GLU A 1 177 ? 8.919 37.936 -31.569 1.00 50.47 177 GLU A C 1
ATOM 1393 O O . GLU A 1 177 ? 8.603 38.778 -32.418 1.00 50.47 177 GLU A O 1
ATOM 1398 N N . PRO A 1 178 ? 10.085 37.271 -31.658 1.00 55.97 178 PRO A N 1
ATOM 1399 C CA . PRO A 1 178 ? 10.984 37.399 -32.798 1.00 55.97 178 PRO A CA 1
ATOM 1400 C C . PRO A 1 178 ? 10.436 36.648 -34.020 1.00 55.97 178 PRO A C 1
ATOM 1402 O O . PRO A 1 178 ? 10.155 35.451 -33.975 1.00 55.97 178 PRO A O 1
ATOM 1405 N N . SER A 1 179 ? 10.319 37.349 -35.149 1.00 52.41 179 SER A N 1
ATOM 1406 C CA . SER A 1 179 ? 9.885 36.773 -36.424 1.00 52.41 179 SER A CA 1
ATOM 1407 C C . SER A 1 179 ? 10.962 35.856 -37.019 1.00 52.41 179 SER A C 1
ATOM 1409 O O . SER A 1 179 ? 11.978 36.336 -37.529 1.00 52.41 179 SER A O 1
ATOM 1411 N N . LEU A 1 180 ? 10.723 34.545 -36.982 1.00 54.28 180 LEU A N 1
ATOM 1412 C CA . LEU A 1 180 ? 11.512 33.528 -37.683 1.00 54.28 180 LEU A CA 1
ATOM 1413 C C . LEU A 1 180 ? 11.279 33.587 -39.203 1.00 54.28 180 LEU A C 1
ATOM 1415 O O . LEU A 1 180 ? 10.167 33.822 -39.680 1.00 54.28 180 LEU A O 1
ATOM 1419 N N . SER A 1 181 ? 12.352 33.390 -39.970 1.00 67.00 181 SER A N 1
ATOM 1420 C CA . SER A 1 181 ? 12.346 33.478 -41.432 1.00 67.00 181 SER A CA 1
ATOM 1421 C C . SER A 1 181 ? 11.664 32.262 -42.086 1.00 67.00 181 SER A C 1
ATOM 1423 O O . SER A 1 181 ? 11.632 31.162 -41.535 1.00 67.00 181 SER A O 1
ATOM 1425 N N . LYS A 1 182 ? 11.120 32.436 -43.300 1.00 62.59 182 LYS A N 1
ATOM 1426 C CA . LYS A 1 182 ? 10.425 31.367 -44.047 1.00 62.59 182 LYS A CA 1
ATOM 1427 C C . LYS A 1 182 ? 11.337 30.200 -44.459 1.00 62.59 182 LYS A C 1
ATOM 1429 O O . LYS A 1 182 ? 10.820 29.126 -44.756 1.00 62.59 182 LYS A O 1
ATOM 1434 N N . GLU A 1 183 ? 12.654 30.394 -44.474 1.00 56.19 183 GLU A N 1
ATOM 1435 C CA . GLU A 1 183 ? 13.621 29.338 -44.804 1.00 56.19 183 GLU A CA 1
ATOM 1436 C C . GLU A 1 183 ? 13.857 28.386 -43.620 1.00 56.19 183 GLU A C 1
ATOM 1438 O O . GLU A 1 183 ? 13.927 27.173 -43.832 1.00 56.19 183 GLU A O 1
ATOM 1443 N N . ASP A 1 184 ? 13.806 28.876 -42.374 1.00 53.81 184 ASP A N 1
ATOM 1444 C CA . ASP A 1 184 ? 13.868 28.019 -41.177 1.00 53.81 184 ASP A CA 1
ATOM 1445 C C . ASP A 1 184 ? 12.626 27.128 -41.022 1.00 53.81 184 ASP A C 1
ATOM 1447 O O . ASP A 1 184 ? 12.728 25.968 -40.618 1.00 53.81 184 ASP A O 1
ATOM 1451 N N . MET A 1 185 ? 11.448 27.603 -41.443 1.00 54.41 185 MET A N 1
ATOM 1452 C CA . MET A 1 185 ? 10.217 26.803 -41.396 1.00 54.41 185 MET A CA 1
ATOM 1453 C C . MET A 1 185 ? 10.238 25.583 -42.328 1.00 54.41 185 MET A C 1
ATOM 1455 O O . MET A 1 185 ? 9.522 24.613 -42.072 1.00 54.41 185 MET A O 1
ATOM 1459 N N . SER A 1 186 ? 11.033 25.603 -43.404 1.00 56.34 186 SER A N 1
ATOM 1460 C CA . SER A 1 186 ? 11.134 24.476 -44.343 1.00 56.34 186 SER A CA 1
ATOM 1461 C C . SER A 1 186 ? 12.042 23.361 -43.822 1.00 56.34 186 SER A C 1
ATOM 1463 O O . SER A 1 186 ? 11.798 22.195 -44.131 1.00 56.34 186 SER A O 1
ATOM 1465 N N . LEU A 1 187 ? 13.065 23.696 -43.030 1.00 51.97 187 LEU A N 1
ATOM 1466 C CA . LEU A 1 187 ? 13.961 22.717 -42.407 1.00 51.97 187 LEU A CA 1
ATOM 1467 C C . LEU A 1 187 ? 13.417 22.223 -41.057 1.00 51.97 187 LEU A C 1
ATOM 1469 O O . LEU A 1 187 ? 13.535 21.036 -40.761 1.00 51.97 187 LEU A O 1
ATOM 1473 N N . GLN A 1 188 ? 12.705 23.063 -40.294 1.00 49.09 188 GLN A N 1
ATOM 1474 C CA . GLN A 1 188 ? 12.008 22.636 -39.070 1.00 49.09 188 GLN A CA 1
ATOM 1475 C C . GLN A 1 188 ? 10.760 21.779 -39.335 1.00 49.09 188 GLN A C 1
ATOM 1477 O O . GLN A 1 188 ? 10.385 20.970 -38.489 1.00 49.09 188 GLN A O 1
ATOM 1482 N N . ARG A 1 189 ? 10.140 21.863 -40.523 1.00 45.19 189 ARG A N 1
ATOM 1483 C CA . ARG A 1 189 ? 9.048 20.945 -40.910 1.00 45.19 189 ARG A CA 1
ATOM 1484 C C . ARG A 1 189 ? 9.502 19.522 -41.230 1.00 45.19 189 ARG A C 1
ATOM 1486 O O . ARG A 1 189 ? 8.643 18.665 -41.425 1.00 45.19 189 ARG A O 1
ATOM 1493 N N . ALA A 1 190 ? 10.807 19.259 -41.318 1.00 48.50 190 ALA A N 1
ATOM 1494 C CA . ALA A 1 190 ? 11.291 17.976 -41.812 1.00 48.50 190 ALA A CA 1
ATOM 1495 C C . ALA A 1 190 ? 11.289 16.853 -40.768 1.00 48.50 190 ALA A C 1
ATOM 1497 O O . ALA A 1 190 ? 11.235 15.699 -41.180 1.00 48.50 190 ALA A O 1
ATOM 1498 N N . ARG A 1 191 ? 11.312 17.129 -39.457 1.00 51.00 191 ARG A N 1
ATOM 1499 C CA . ARG A 1 191 ? 11.218 16.085 -38.416 1.00 51.00 191 ARG A CA 1
ATOM 1500 C C . ARG A 1 191 ? 10.646 16.663 -37.126 1.00 51.00 191 ARG A C 1
ATOM 1502 O O . ARG A 1 191 ? 11.385 16.942 -36.187 1.00 51.00 191 ARG A O 1
ATOM 1509 N N . SER A 1 192 ? 9.328 16.848 -37.081 1.00 51.16 192 SER A N 1
ATOM 1510 C CA . SER A 1 192 ? 8.674 16.955 -35.777 1.00 51.16 192 SER A CA 1
ATOM 1511 C C . SER A 1 192 ? 8.785 15.578 -35.105 1.00 51.16 192 SER A C 1
ATOM 1513 O O . SER A 1 192 ? 8.447 14.592 -35.763 1.00 51.16 192 SER A O 1
ATOM 1515 N N . PRO A 1 193 ? 9.249 15.463 -33.848 1.00 53.59 193 PRO A N 1
ATOM 1516 C CA . PRO A 1 193 ? 9.366 14.178 -33.149 1.00 53.59 193 PRO A CA 1
ATOM 1517 C C . PRO A 1 193 ? 8.038 13.408 -33.025 1.00 53.59 193 PRO A C 1
ATOM 1519 O O . PRO A 1 193 ? 8.040 12.232 -32.682 1.00 53.59 193 PRO A O 1
ATOM 1522 N N . GLU A 1 194 ? 6.914 14.044 -33.364 1.00 56.88 194 GLU A N 1
ATOM 1523 C CA . GLU A 1 194 ? 5.583 13.437 -33.409 1.00 56.88 194 GLU A CA 1
ATOM 1524 C C . GLU A 1 194 ? 5.237 12.739 -34.738 1.00 56.88 194 GLU A C 1
ATOM 1526 O O . GLU A 1 194 ? 4.240 12.020 -34.820 1.00 56.88 194 GLU A O 1
ATOM 1531 N N . SER A 1 195 ? 6.018 12.930 -35.808 1.00 66.38 195 SER A N 1
ATOM 1532 C CA . SER A 1 195 ? 5.762 12.234 -37.072 1.00 66.38 195 SER A CA 1
ATOM 1533 C C . SER A 1 195 ? 6.469 10.882 -37.054 1.00 66.38 195 SER A C 1
ATOM 1535 O O . SER A 1 195 ? 7.683 10.827 -37.245 1.00 66.38 195 SER A O 1
ATOM 1537 N N . GLY A 1 196 ? 5.717 9.804 -36.817 1.00 85.06 196 GLY A N 1
ATOM 1538 C CA . GLY A 1 196 ? 6.225 8.429 -36.874 1.00 85.06 196 GLY A CA 1
ATOM 1539 C C . GLY A 1 196 ? 6.852 8.041 -38.225 1.00 85.06 196 GLY A C 1
ATOM 1540 O O . GLY A 1 196 ? 7.038 8.874 -39.114 1.00 85.06 196 GLY A O 1
ATOM 1541 N N . PHE A 1 197 ? 7.162 6.756 -38.420 1.00 89.31 197 PHE A N 1
ATOM 1542 C CA . PHE A 1 197 ? 7.863 6.310 -39.630 1.00 89.31 197 PHE A CA 1
ATOM 1543 C C . PHE A 1 197 ? 7.118 6.670 -40.920 1.00 89.31 197 PHE A C 1
ATOM 1545 O O . PHE A 1 197 ? 5.900 6.506 -41.055 1.00 89.31 197 PHE A O 1
ATOM 1552 N N . THR A 1 198 ? 7.877 7.106 -41.923 1.00 91.62 198 THR A N 1
ATOM 1553 C CA . THR A 1 198 ? 7.350 7.372 -43.262 1.00 91.62 198 THR A CA 1
ATOM 1554 C C . THR A 1 198 ? 6.765 6.100 -43.885 1.00 91.62 198 THR A C 1
ATOM 1556 O O . THR A 1 198 ? 7.104 4.970 -43.527 1.00 91.62 198 THR A O 1
ATOM 1559 N N . ARG A 1 199 ? 5.914 6.249 -44.909 1.00 90.94 199 ARG A N 1
ATOM 1560 C CA . ARG A 1 199 ? 5.340 5.098 -45.636 1.00 90.94 199 ARG A CA 1
ATOM 1561 C C . ARG A 1 199 ? 6.414 4.143 -46.181 1.00 90.94 199 ARG A C 1
ATOM 1563 O O . ARG A 1 199 ? 6.210 2.930 -46.164 1.00 90.94 199 ARG A O 1
ATOM 1570 N N . ALA A 1 200 ? 7.541 4.679 -46.654 1.00 91.44 200 ALA A N 1
ATOM 1571 C CA . ALA A 1 200 ? 8.661 3.885 -47.158 1.00 91.44 200 ALA A CA 1
ATOM 1572 C C . ALA A 1 200 ? 9.386 3.128 -46.030 1.00 91.44 200 ALA A C 1
ATOM 1574 O O . ALA A 1 200 ? 9.737 1.960 -46.184 1.00 91.44 200 ALA A O 1
ATOM 1575 N N . GLU A 1 201 ? 9.572 3.766 -44.876 1.00 93.56 201 GLU A N 1
ATOM 1576 C CA . GLU A 1 201 ? 10.141 3.145 -43.676 1.00 93.56 201 GLU A CA 1
ATOM 1577 C C . GLU A 1 201 ? 9.246 2.047 -43.114 1.00 93.56 201 GLU A C 1
ATOM 1579 O O . GLU A 1 201 ? 9.744 0.958 -42.854 1.00 93.56 201 GLU A O 1
ATOM 1584 N N . ARG A 1 202 ? 7.927 2.254 -43.060 1.00 93.69 202 ARG A N 1
ATOM 1585 C CA . ARG A 1 202 ? 6.969 1.201 -42.683 1.00 93.69 202 ARG A CA 1
ATOM 1586 C C . ARG A 1 202 ? 7.029 -0.011 -43.608 1.00 93.69 202 ARG A C 1
ATOM 1588 O O . ARG A 1 202 ? 6.906 -1.141 -43.147 1.00 93.69 202 ARG A O 1
ATOM 1595 N N . GLY A 1 203 ? 7.248 0.202 -44.908 1.00 94.00 203 GLY A N 1
ATOM 1596 C CA . GLY A 1 203 ? 7.487 -0.889 -45.857 1.00 94.00 203 GLY A CA 1
ATOM 1597 C C . GLY A 1 203 ? 8.732 -1.708 -45.500 1.00 94.00 203 GLY A C 1
ATOM 1598 O O . GLY A 1 203 ? 8.680 -2.936 -45.488 1.00 94.00 203 GLY A O 1
ATOM 1599 N N . ARG A 1 204 ? 9.827 -1.030 -45.134 1.00 94.62 204 ARG A N 1
ATOM 1600 C CA . ARG A 1 204 ? 11.074 -1.673 -44.688 1.00 94.62 204 ARG A CA 1
ATOM 1601 C C . ARG A 1 204 ? 10.919 -2.367 -43.333 1.00 94.62 204 ARG A C 1
ATOM 1603 O O . ARG A 1 204 ? 11.397 -3.486 -43.181 1.00 94.62 204 ARG A O 1
ATOM 1610 N N . LEU A 1 205 ? 10.208 -1.760 -42.383 1.00 94.38 205 LEU A N 1
ATOM 1611 C CA . LEU A 1 205 ? 9.902 -2.372 -41.086 1.00 94.38 205 LEU A CA 1
ATOM 1612 C C . LEU A 1 205 ? 9.098 -3.651 -41.237 1.00 94.38 205 LEU A C 1
ATOM 1614 O O . LEU A 1 205 ? 9.443 -4.647 -40.617 1.00 94.38 205 LEU A O 1
ATOM 1618 N N . ARG A 1 206 ? 8.082 -3.662 -42.107 1.00 94.12 206 ARG A N 1
ATOM 1619 C CA . ARG A 1 206 ? 7.295 -4.873 -42.374 1.00 94.12 206 ARG A CA 1
ATOM 1620 C C . ARG A 1 206 ? 8.145 -6.031 -42.884 1.00 94.12 206 ARG A C 1
ATOM 1622 O O . ARG A 1 206 ? 7.917 -7.161 -42.477 1.00 94.12 206 ARG A O 1
ATOM 1629 N N . ALA A 1 207 ? 9.118 -5.749 -43.750 1.00 93.25 207 ALA A N 1
ATOM 1630 C CA . ALA A 1 207 ? 10.041 -6.768 -44.241 1.00 93.25 207 ALA A CA 1
ATOM 1631 C C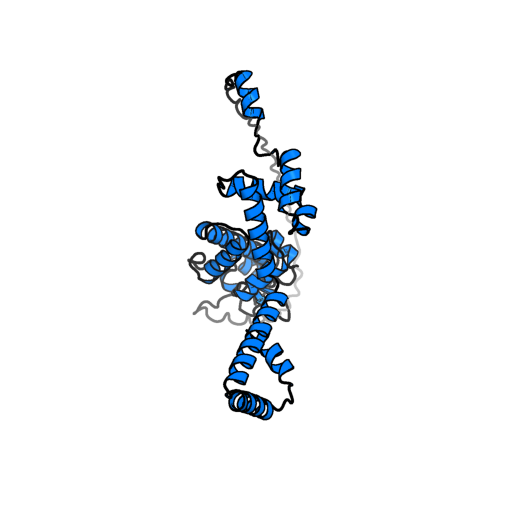 . ALA A 1 207 ? 10.976 -7.286 -43.134 1.00 93.25 207 ALA A C 1
ATOM 1633 O O . ALA A 1 207 ? 11.260 -8.476 -43.080 1.00 93.25 207 ALA A O 1
ATOM 1634 N N . ARG A 1 208 ? 11.437 -6.406 -42.237 1.00 95.44 208 ARG A N 1
ATOM 1635 C CA . ARG A 1 208 ? 12.353 -6.777 -41.146 1.00 95.44 208 ARG A CA 1
ATOM 1636 C C . ARG A 1 208 ? 11.659 -7.510 -40.005 1.00 95.44 208 ARG A C 1
ATOM 1638 O O . ARG A 1 208 ? 12.197 -8.481 -39.500 1.00 95.44 208 ARG A O 1
ATOM 1645 N N . LEU A 1 209 ? 10.452 -7.088 -39.648 1.00 94.19 209 LEU A N 1
ATOM 1646 C CA . LEU A 1 209 ? 9.654 -7.661 -38.564 1.00 94.19 209 LEU A CA 1
ATOM 1647 C C . LEU A 1 209 ? 8.818 -8.872 -39.010 1.00 94.19 209 LEU A C 1
ATOM 1649 O O . LEU A 1 209 ? 7.828 -9.204 -38.362 1.00 94.19 209 LEU A O 1
ATOM 1653 N N . HIS A 1 210 ? 9.180 -9.528 -40.117 1.00 93.75 210 HIS A N 1
ATOM 1654 C CA . HIS A 1 210 ? 8.434 -10.680 -40.628 1.00 93.75 210 HIS A CA 1
ATOM 1655 C C . HIS A 1 210 ? 8.393 -11.859 -39.637 1.00 93.75 210 HIS A C 1
ATOM 1657 O O . HIS A 1 210 ? 7.377 -12.548 -39.568 1.00 93.75 210 HIS A O 1
ATOM 1663 N N . ASP A 1 211 ? 9.437 -12.015 -38.817 1.00 91.38 211 ASP A N 1
ATOM 1664 C CA . ASP A 1 211 ? 9.523 -13.018 -37.747 1.00 91.38 211 ASP A CA 1
ATOM 1665 C C . ASP A 1 211 ? 8.775 -12.609 -36.463 1.00 91.38 211 ASP A C 1
ATOM 1667 O O . ASP A 1 211 ? 8.589 -13.425 -35.563 1.00 91.38 211 ASP A O 1
ATOM 1671 N N . HIS A 1 212 ? 8.270 -11.370 -36.394 1.00 91.88 212 HIS A N 1
ATOM 1672 C CA . HIS A 1 212 ? 7.540 -10.824 -35.245 1.00 91.88 212 HIS A CA 1
ATOM 1673 C C . HIS A 1 212 ? 6.104 -10.435 -35.645 1.00 91.88 212 HIS A C 1
ATOM 1675 O O . HIS A 1 212 ? 5.742 -9.252 -35.647 1.00 91.88 212 HIS A O 1
ATOM 1681 N N . PRO A 1 213 ? 5.228 -11.406 -35.975 1.00 92.06 213 PRO A N 1
ATOM 1682 C CA . PRO A 1 213 ? 3.883 -11.127 -36.483 1.00 92.06 213 PRO A CA 1
ATOM 1683 C C . PRO A 1 213 ? 3.017 -10.330 -35.498 1.00 92.06 213 PRO A C 1
ATOM 1685 O O . PRO A 1 213 ? 2.155 -9.559 -35.920 1.00 92.06 213 PRO A O 1
ATOM 1688 N N . TRP A 1 214 ? 3.271 -10.461 -34.192 1.00 93.06 214 TRP A N 1
ATOM 1689 C CA . TRP A 1 214 ? 2.600 -9.673 -33.158 1.00 93.06 214 TRP A CA 1
ATOM 1690 C C . TRP A 1 214 ? 2.951 -8.180 -33.255 1.00 93.06 214 TRP A C 1
ATOM 1692 O O . TRP A 1 214 ? 2.078 -7.329 -33.103 1.00 93.06 214 TRP A O 1
ATOM 1702 N N . ALA A 1 215 ? 4.209 -7.853 -33.562 1.00 93.12 215 ALA A N 1
ATOM 1703 C CA . ALA A 1 215 ? 4.666 -6.473 -33.671 1.00 93.12 215 ALA A CA 1
ATOM 1704 C C . ALA A 1 215 ? 4.074 -5.794 -34.913 1.00 93.12 215 ALA A C 1
ATOM 1706 O O . ALA A 1 215 ? 3.767 -4.606 -34.892 1.00 93.12 215 ALA A O 1
ATOM 1707 N N . LEU A 1 216 ? 3.841 -6.555 -35.989 1.00 93.69 216 LEU A N 1
ATOM 1708 C CA . LEU A 1 216 ? 3.191 -6.043 -37.198 1.00 93.69 216 LEU A CA 1
ATOM 1709 C C . LEU A 1 216 ? 1.724 -5.650 -36.976 1.00 93.69 216 LEU A C 1
ATOM 1711 O O . LEU A 1 216 ? 1.260 -4.693 -37.597 1.00 93.69 216 LEU A O 1
ATOM 1715 N N . GLN A 1 217 ? 1.002 -6.374 -36.114 1.00 92.81 217 GLN A N 1
ATOM 1716 C CA . GLN A 1 217 ? -0.393 -6.068 -35.766 1.00 92.81 217 GLN A CA 1
ATOM 1717 C C . GLN A 1 217 ? -0.498 -4.783 -34.937 1.00 92.81 217 GLN A C 1
ATOM 1719 O O . GLN A 1 217 ? -1.394 -3.973 -35.160 1.00 92.81 217 GLN A O 1
ATOM 1724 N N . GLU A 1 218 ? 0.471 -4.566 -34.049 1.00 93.25 218 GLU A N 1
ATOM 1725 C CA . GLU A 1 218 ? 0.512 -3.444 -33.106 1.00 93.25 218 GLU A CA 1
ATOM 1726 C C . GLU A 1 218 ? 1.390 -2.276 -33.589 1.00 93.25 218 GLU A C 1
ATOM 1728 O O . GLU A 1 218 ? 1.660 -1.343 -32.832 1.00 93.25 218 GLU A O 1
ATOM 1733 N N . LEU A 1 219 ? 1.843 -2.299 -34.848 1.00 91.69 219 LEU A N 1
ATOM 1734 C CA . LEU A 1 219 ? 2.872 -1.385 -35.350 1.00 91.69 219 LEU A CA 1
ATOM 1735 C C . LEU A 1 219 ? 2.564 0.105 -35.088 1.00 91.69 219 LEU A C 1
ATOM 1737 O O . LEU A 1 219 ? 3.457 0.790 -34.602 1.00 91.69 219 LEU A O 1
ATOM 1741 N N . PRO A 1 220 ? 1.340 0.632 -35.317 1.00 91.00 220 PRO A N 1
ATOM 1742 C CA . PRO A 1 220 ? 1.051 2.043 -35.041 1.00 91.00 220 PRO A CA 1
ATOM 1743 C C . PRO A 1 220 ? 1.229 2.433 -33.568 1.00 91.00 220 PRO A C 1
ATOM 1745 O O . PRO A 1 220 ? 1.676 3.538 -33.274 1.00 91.00 220 PRO A O 1
ATOM 1748 N N . LYS A 1 221 ? 0.883 1.525 -32.649 1.00 89.00 221 LYS A N 1
ATOM 1749 C CA . LYS A 1 221 ? 1.028 1.736 -31.208 1.00 89.00 221 LYS A CA 1
ATOM 1750 C C . LYS A 1 221 ? 2.496 1.655 -30.798 1.00 89.00 221 LYS A C 1
ATOM 1752 O O . LYS A 1 221 ? 2.987 2.535 -30.107 1.00 89.00 221 LYS A O 1
ATOM 1757 N N . LEU A 1 222 ? 3.207 0.641 -31.287 1.00 91.19 222 LEU A N 1
ATOM 1758 C CA . LEU A 1 222 ? 4.630 0.456 -31.006 1.00 91.19 222 LEU A CA 1
ATOM 1759 C C . LEU A 1 222 ? 5.477 1.616 -31.535 1.00 91.19 222 LEU A C 1
ATOM 1761 O O . LEU A 1 222 ? 6.418 2.023 -30.867 1.00 91.19 222 LEU A O 1
ATOM 1765 N N . GLU A 1 223 ? 5.134 2.180 -32.697 1.00 92.12 223 GLU A N 1
ATOM 1766 C CA . GLU A 1 223 ? 5.763 3.403 -33.206 1.00 92.12 223 GLU A CA 1
ATOM 1767 C C . GLU A 1 223 ? 5.623 4.552 -32.204 1.00 92.12 223 GLU A C 1
ATOM 1769 O O . GLU A 1 223 ? 6.622 5.155 -31.821 1.00 92.12 223 GLU A O 1
ATOM 1774 N N . HIS A 1 224 ? 4.397 4.824 -31.755 1.00 89.06 224 HIS A N 1
ATOM 1775 C CA . HIS A 1 224 ? 4.125 5.867 -30.770 1.00 89.06 224 HIS A CA 1
ATOM 1776 C C . HIS A 1 224 ? 4.918 5.644 -29.472 1.00 89.06 224 HIS A C 1
ATOM 1778 O O . HIS A 1 224 ? 5.611 6.548 -29.003 1.00 89.06 224 HIS A O 1
ATOM 1784 N N . ASP A 1 225 ? 4.870 4.426 -28.936 1.00 87.81 225 ASP A N 1
ATOM 1785 C CA . ASP A 1 225 ? 5.536 4.064 -27.686 1.00 87.81 225 ASP A CA 1
ATOM 1786 C C . ASP A 1 225 ? 7.067 4.160 -27.806 1.00 87.81 225 ASP A C 1
ATOM 1788 O O . ASP A 1 225 ? 7.727 4.628 -26.881 1.00 87.81 225 ASP A O 1
ATOM 1792 N N . PHE A 1 226 ? 7.641 3.806 -28.960 1.00 90.06 226 PHE A N 1
ATOM 1793 C CA . PHE A 1 226 ? 9.072 3.960 -29.222 1.00 90.06 226 PHE A CA 1
ATOM 1794 C C . PHE A 1 226 ? 9.510 5.426 -29.232 1.00 90.06 226 PHE A C 1
ATOM 1796 O O . PHE A 1 226 ? 10.519 5.766 -28.615 1.00 90.06 226 PHE A O 1
ATOM 1803 N N . PHE A 1 227 ? 8.770 6.311 -29.908 1.00 88.06 227 PHE A N 1
ATOM 1804 C CA . PHE A 1 227 ? 9.118 7.736 -29.941 1.00 88.06 227 PHE A CA 1
ATOM 1805 C C . PHE A 1 227 ? 8.944 8.402 -28.569 1.00 88.06 227 PHE A C 1
ATOM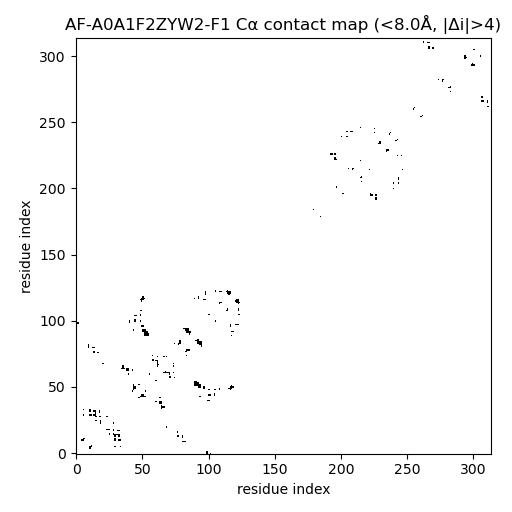 1807 O O . PHE A 1 227 ? 9.775 9.233 -28.194 1.00 88.06 227 PHE A O 1
ATOM 1814 N N . ALA A 1 228 ? 7.938 7.991 -27.791 1.00 82.44 228 ALA A N 1
ATOM 1815 C CA . ALA A 1 228 ? 7.776 8.423 -26.405 1.00 82.44 228 ALA A CA 1
ATOM 1816 C C . ALA A 1 228 ? 8.947 7.949 -25.526 1.00 82.44 228 ALA A C 1
ATOM 1818 O O . ALA A 1 228 ? 9.613 8.768 -24.890 1.00 82.44 228 ALA A O 1
ATOM 1819 N N . TYR A 1 229 ? 9.266 6.649 -25.570 1.00 82.81 229 TYR A N 1
ATOM 1820 C CA . TYR A 1 229 ? 10.387 6.054 -24.839 1.00 82.81 229 TYR A CA 1
ATOM 1821 C C . TYR A 1 229 ? 11.710 6.747 -25.174 1.00 82.81 229 TYR A C 1
ATOM 1823 O O . TYR A 1 229 ? 12.478 7.109 -24.283 1.00 82.81 229 TYR A O 1
ATOM 1831 N N . ARG A 1 230 ? 11.949 7.001 -26.464 1.00 84.25 230 ARG A N 1
ATOM 1832 C CA . ARG A 1 230 ? 13.114 7.734 -26.962 1.00 84.25 230 ARG A CA 1
ATOM 1833 C C . ARG A 1 230 ? 13.223 9.126 -26.348 1.00 84.25 230 ARG A C 1
ATOM 1835 O O . ARG A 1 230 ? 14.307 9.495 -25.900 1.00 84.25 230 ARG A O 1
ATOM 1842 N N . SER A 1 231 ? 12.131 9.895 -26.377 1.00 78.62 231 SER A N 1
ATOM 1843 C CA . SER A 1 231 ? 12.106 11.267 -25.860 1.00 78.62 231 SER A CA 1
ATOM 1844 C C . SER A 1 231 ? 12.429 11.319 -24.369 1.00 78.62 231 SER A C 1
ATOM 1846 O O . SER A 1 231 ? 13.032 12.284 -23.912 1.00 78.62 231 SER A O 1
ATOM 1848 N N . GLU A 1 232 ? 12.025 10.295 -23.621 1.00 78.81 232 GLU A N 1
ATOM 1849 C CA . GLU A 1 232 ? 12.233 10.207 -22.177 1.00 78.81 232 GLU A CA 1
ATOM 1850 C C . GLU A 1 232 ? 13.639 9.700 -21.811 1.00 78.81 232 GLU A C 1
ATOM 1852 O O . GLU A 1 232 ? 14.239 10.188 -20.857 1.00 78.81 232 GLU A O 1
ATOM 1857 N N . HIS A 1 233 ? 14.201 8.769 -22.591 1.00 78.69 233 HIS A N 1
ATOM 1858 C CA . HIS A 1 233 ? 15.440 8.058 -22.238 1.00 78.69 233 HIS A CA 1
ATOM 1859 C C . HIS A 1 233 ? 16.677 8.514 -23.029 1.00 78.69 233 HIS A C 1
ATOM 1861 O O . HIS A 1 233 ? 17.744 7.917 -22.894 1.00 78.69 233 HIS A O 1
ATOM 1867 N N . GLY A 1 234 ? 16.556 9.550 -23.866 1.00 77.12 234 GLY A N 1
ATOM 1868 C CA . GLY A 1 234 ? 17.684 10.097 -24.629 1.00 77.12 234 GLY A CA 1
ATOM 1869 C C . GLY A 1 234 ? 18.267 9.108 -25.641 1.00 77.12 234 GLY A C 1
ATOM 1870 O O . GLY A 1 234 ? 19.470 9.106 -25.887 1.00 77.12 234 GLY A O 1
ATOM 1871 N N . PHE A 1 235 ? 17.432 8.234 -26.209 1.00 76.25 235 PHE A N 1
ATOM 1872 C CA . PHE A 1 235 ? 17.895 7.227 -27.161 1.00 76.25 235 PHE A CA 1
ATOM 1873 C C . PHE A 1 235 ? 18.295 7.904 -28.486 1.00 76.25 235 PHE A C 1
ATOM 1875 O O . PHE A 1 235 ? 17.458 8.459 -29.205 1.00 76.25 235 PHE A O 1
ATOM 1882 N N . GLU A 1 236 ? 19.593 7.906 -28.794 1.00 71.31 236 GLU A N 1
ATOM 1883 C CA . GLU A 1 236 ? 20.140 8.667 -29.929 1.00 71.31 236 GLU A CA 1
ATOM 1884 C C . GLU A 1 236 ? 19.893 8.004 -31.293 1.00 71.31 236 GLU A C 1
ATOM 1886 O O . GLU A 1 236 ? 19.916 8.685 -32.316 1.00 71.31 236 GLU A O 1
ATOM 1891 N N . ASP A 1 237 ? 19.618 6.697 -31.327 1.00 73.94 237 ASP A N 1
ATOM 1892 C CA . ASP A 1 237 ? 19.444 5.957 -32.578 1.00 73.94 237 ASP A CA 1
ATOM 1893 C C . ASP A 1 237 ? 17.998 6.061 -33.098 1.00 73.94 237 ASP A C 1
ATOM 1895 O O . ASP A 1 237 ? 17.108 5.297 -32.715 1.00 73.94 237 ASP A O 1
ATOM 1899 N N . ASP A 1 238 ? 17.770 7.042 -33.976 1.00 65.88 238 ASP A N 1
ATOM 1900 C CA . ASP A 1 238 ? 16.487 7.317 -34.633 1.00 65.88 238 ASP A CA 1
ATOM 1901 C C . ASP A 1 238 ? 16.234 6.474 -35.887 1.00 65.88 238 ASP A C 1
ATOM 1903 O O . ASP A 1 238 ? 15.306 6.738 -36.660 1.00 65.88 238 ASP A O 1
ATOM 1907 N N . THR A 1 239 ? 17.060 5.452 -36.100 1.00 83.75 239 THR A N 1
ATOM 1908 C CA . THR A 1 239 ? 16.989 4.626 -37.293 1.00 83.75 239 THR A CA 1
ATOM 1909 C C . THR A 1 239 ? 15.967 3.501 -37.151 1.00 83.75 239 THR A C 1
ATOM 1911 O O . THR A 1 239 ? 15.542 3.096 -36.066 1.00 83.75 239 THR A O 1
ATOM 1914 N N . LEU A 1 240 ? 15.618 2.917 -38.299 1.00 88.12 240 LEU A N 1
ATOM 1915 C CA . LEU A 1 240 ? 14.879 1.658 -38.360 1.00 88.12 240 LEU A CA 1
ATOM 1916 C C . LEU A 1 240 ? 15.560 0.538 -37.553 1.00 88.12 240 LEU A C 1
ATOM 1918 O O . LEU A 1 240 ? 14.871 -0.357 -37.073 1.00 88.12 240 LEU A O 1
ATOM 1922 N N . ASP A 1 241 ? 16.891 0.569 -37.419 1.00 88.06 241 ASP A N 1
ATOM 1923 C CA . ASP A 1 241 ? 17.646 -0.413 -36.636 1.00 88.06 241 ASP A CA 1
ATOM 1924 C C . ASP A 1 241 ? 17.390 -0.253 -35.136 1.00 88.06 241 ASP A C 1
ATOM 1926 O O . ASP A 1 241 ? 17.190 -1.253 -34.445 1.00 88.06 241 ASP A O 1
ATOM 1930 N N . GLY A 1 242 ? 17.327 0.989 -34.646 1.00 88.81 242 GLY A N 1
ATOM 1931 C CA . GLY A 1 242 ? 16.972 1.294 -33.261 1.00 88.81 242 GLY A CA 1
ATOM 1932 C C . GLY A 1 242 ? 15.605 0.725 -32.874 1.00 88.81 242 GLY A C 1
ATOM 1933 O O . GLY A 1 242 ? 15.486 0.041 -31.857 1.00 88.81 242 GLY A O 1
ATOM 1934 N N . PHE A 1 243 ? 14.598 0.921 -33.730 1.00 91.31 243 PHE A N 1
ATOM 1935 C CA . PHE A 1 243 ? 13.249 0.392 -33.510 1.00 91.31 243 PHE A CA 1
ATOM 1936 C C . PHE A 1 243 ? 13.199 -1.137 -33.498 1.00 91.31 243 PHE A C 1
ATOM 1938 O O . PHE A 1 243 ? 12.574 -1.724 -32.621 1.00 91.31 243 PHE A O 1
ATOM 1945 N N . VAL A 1 244 ? 13.874 -1.802 -34.442 1.00 92.62 244 VAL A N 1
ATOM 1946 C CA . VAL A 1 244 ? 13.882 -3.274 -34.502 1.00 92.62 244 VAL A CA 1
ATOM 1947 C C . VAL A 1 244 ? 14.538 -3.871 -33.256 1.00 92.62 244 VAL A C 1
ATOM 1949 O O . VAL A 1 244 ? 13.950 -4.756 -32.642 1.00 92.62 244 VAL A O 1
ATOM 1952 N N . ARG A 1 245 ? 15.679 -3.329 -32.808 1.00 91.25 245 ARG A N 1
ATOM 1953 C CA . ARG A 1 245 ? 16.324 -3.784 -31.563 1.00 91.25 245 ARG A CA 1
ATOM 1954 C C . ARG A 1 245 ? 15.445 -3.564 -30.331 1.00 91.25 245 ARG A C 1
ATOM 1956 O O . ARG A 1 245 ? 15.458 -4.377 -29.412 1.00 91.25 245 ARG A O 1
ATOM 1963 N N . TRP A 1 246 ? 14.670 -2.480 -30.306 1.00 92.00 246 TRP A N 1
ATOM 1964 C CA . TRP A 1 246 ? 13.711 -2.224 -29.231 1.00 92.00 246 TRP A CA 1
ATOM 1965 C C . TRP A 1 246 ? 12.574 -3.261 -29.213 1.00 92.00 246 TRP A C 1
ATOM 1967 O O . TRP A 1 246 ? 12.236 -3.776 -28.148 1.00 92.00 246 TRP A O 1
ATOM 1977 N N . ILE A 1 247 ? 12.048 -3.653 -30.379 1.00 93.19 247 ILE A N 1
ATOM 1978 C CA . ILE A 1 247 ? 11.061 -4.743 -30.494 1.00 93.19 247 ILE A CA 1
ATOM 1979 C C . ILE A 1 247 ? 11.641 -6.090 -30.043 1.00 93.19 247 ILE A C 1
ATOM 1981 O O . ILE A 1 247 ? 10.985 -6.810 -29.289 1.00 93.19 247 ILE A O 1
ATOM 1985 N N . GLU A 1 248 ? 12.870 -6.417 -30.448 1.00 91.81 248 GLU A N 1
ATOM 1986 C CA . GLU A 1 248 ? 13.567 -7.637 -30.014 1.00 91.81 248 GLU A CA 1
ATOM 1987 C C . GLU A 1 248 ? 13.740 -7.672 -28.487 1.00 91.81 248 GLU A C 1
ATOM 1989 O O . GLU A 1 248 ? 13.508 -8.704 -27.856 1.00 91.81 248 GLU A O 1
ATOM 1994 N N . ALA A 1 249 ? 14.079 -6.537 -27.866 1.00 87.44 249 ALA A N 1
ATOM 1995 C CA . ALA A 1 249 ? 14.179 -6.429 -26.413 1.00 87.44 249 ALA A CA 1
ATOM 1996 C C . ALA A 1 249 ? 12.823 -6.666 -25.726 1.00 87.44 249 ALA A C 1
ATOM 1998 O O . ALA A 1 249 ? 12.746 -7.431 -24.763 1.00 87.44 249 ALA A O 1
ATOM 1999 N N . ILE A 1 250 ? 11.736 -6.076 -26.242 1.00 87.50 250 ILE A N 1
ATOM 2000 C CA . ILE A 1 250 ? 10.378 -6.326 -25.729 1.00 87.50 250 ILE A CA 1
ATOM 2001 C C . ILE A 1 250 ? 10.037 -7.814 -25.814 1.00 87.50 250 ILE A C 1
ATOM 2003 O O . ILE A 1 250 ? 9.494 -8.372 -24.863 1.00 87.50 250 ILE A O 1
ATOM 2007 N N . GLU A 1 251 ? 10.358 -8.480 -26.921 1.00 88.94 251 GLU A N 1
ATOM 2008 C CA . GLU A 1 251 ? 10.081 -9.908 -27.083 1.00 88.94 251 GLU A CA 1
ATOM 2009 C C . GLU A 1 251 ? 10.872 -10.776 -26.096 1.00 88.94 251 GLU A C 1
ATOM 2011 O O . GLU A 1 251 ? 10.304 -11.673 -25.467 1.00 88.94 251 GLU A O 1
ATOM 2016 N N . GLN A 1 252 ? 12.153 -10.464 -25.885 1.00 85.06 252 GLN A N 1
ATOM 2017 C CA . GLN A 1 252 ? 12.979 -11.132 -24.876 1.00 85.06 252 GLN A CA 1
ATOM 2018 C C . GLN A 1 252 ? 12.387 -10.982 -23.469 1.00 85.06 252 GLN A C 1
ATOM 2020 O O . GLN A 1 252 ? 12.346 -11.953 -22.711 1.00 85.06 252 GLN A O 1
ATOM 2025 N N . HIS A 1 253 ? 11.872 -9.797 -23.130 1.00 78.38 253 HIS A N 1
ATOM 2026 C CA . HIS A 1 253 ? 11.193 -9.560 -21.857 1.00 78.38 253 HIS A CA 1
ATOM 2027 C C . HIS A 1 253 ? 9.846 -10.290 -21.762 1.00 78.38 253 HIS A C 1
ATOM 2029 O O . HIS A 1 253 ? 9.586 -10.946 -20.756 1.00 78.38 253 HIS A O 1
ATOM 2035 N N . ARG A 1 254 ? 9.031 -10.294 -22.826 1.00 76.50 254 ARG A N 1
ATOM 2036 C CA . ARG A 1 254 ? 7.755 -11.037 -22.866 1.00 76.50 254 ARG A CA 1
ATOM 2037 C C . ARG A 1 254 ? 7.938 -12.539 -22.671 1.00 76.50 254 ARG A C 1
ATOM 2039 O O . ARG A 1 254 ? 7.055 -13.190 -22.125 1.00 76.50 254 ARG A O 1
ATOM 2046 N N . HIS A 1 255 ? 9.059 -13.103 -23.113 1.00 67.50 255 HIS A N 1
ATOM 2047 C CA . HIS A 1 255 ? 9.382 -14.509 -22.870 1.00 67.50 255 HIS A CA 1
ATOM 2048 C C . HIS A 1 255 ? 9.950 -14.784 -21.479 1.00 67.50 255 HIS A C 1
ATOM 2050 O O . HIS A 1 255 ? 9.875 -15.921 -21.017 1.00 67.50 255 HIS A O 1
ATOM 2056 N N . ARG A 1 256 ? 10.486 -13.766 -20.803 1.00 58.75 256 ARG A N 1
ATOM 2057 C CA . ARG A 1 256 ? 10.988 -13.884 -19.433 1.00 58.75 256 ARG A CA 1
ATOM 2058 C C . ARG A 1 256 ? 9.858 -13.982 -18.406 1.00 58.75 256 ARG A C 1
ATOM 2060 O O . ARG A 1 256 ? 10.018 -14.691 -17.418 1.00 58.75 256 ARG A O 1
ATOM 2067 N N . ASP A 1 257 ? 8.727 -13.340 -18.690 1.00 51.22 257 ASP A N 1
ATOM 2068 C CA . ASP A 1 257 ? 7.547 -13.304 -17.818 1.00 51.22 257 ASP A CA 1
ATOM 2069 C C . ASP A 1 257 ? 6.476 -14.350 -18.188 1.00 51.22 257 ASP A C 1
ATOM 2071 O O . ASP A 1 257 ? 5.358 -14.293 -17.682 1.00 51.22 257 ASP A O 1
ATOM 2075 N N . ASP A 1 258 ? 6.796 -15.318 -19.058 1.00 57.88 258 ASP A N 1
ATOM 2076 C CA . ASP A 1 258 ? 5.940 -16.477 -19.342 1.00 57.88 258 ASP A CA 1
ATOM 2077 C C . ASP A 1 258 ? 6.321 -17.634 -18.390 1.00 57.88 258 ASP A C 1
ATOM 2079 O O . ASP A 1 258 ? 7.278 -18.376 -18.665 1.00 57.88 258 ASP A O 1
ATOM 2083 N N . PRO A 1 259 ? 5.617 -17.801 -17.249 1.00 51.28 259 PRO A N 1
ATOM 2084 C CA . PRO A 1 259 ? 5.965 -18.798 -16.238 1.00 51.28 259 PRO A CA 1
ATOM 2085 C C . PRO A 1 259 ? 5.945 -20.217 -16.810 1.00 51.28 259 PRO A C 1
ATOM 2087 O O . PRO A 1 259 ? 6.744 -21.057 -16.403 1.00 51.28 259 PRO A O 1
ATOM 2090 N N . THR A 1 260 ? 5.113 -20.470 -17.822 1.00 64.56 260 THR A N 1
ATOM 2091 C CA . THR A 1 260 ? 4.969 -21.788 -18.440 1.00 64.56 260 THR A CA 1
ATOM 2092 C C . THR A 1 260 ? 6.207 -22.158 -19.254 1.00 64.56 260 THR A C 1
ATOM 2094 O O . THR A 1 260 ? 6.635 -23.312 -19.246 1.00 64.56 260 THR A O 1
ATOM 2097 N N . LYS A 1 261 ? 6.846 -21.185 -19.912 1.00 61.16 261 LYS A N 1
ATOM 2098 C CA . LYS A 1 261 ? 8.101 -21.415 -20.644 1.00 61.16 261 LYS A CA 1
ATOM 2099 C C . LYS A 1 261 ? 9.300 -21.568 -19.717 1.00 61.16 261 LYS A C 1
ATOM 2101 O O . LYS A 1 261 ? 10.173 -22.387 -20.001 1.00 61.16 261 LYS A O 1
ATOM 2106 N N . LEU A 1 262 ? 9.336 -20.838 -18.602 1.00 58.38 262 LEU A N 1
ATOM 2107 C CA . LEU A 1 262 ? 10.380 -21.003 -17.589 1.00 58.38 262 LEU A CA 1
ATOM 2108 C C . LEU A 1 262 ? 10.298 -22.384 -16.922 1.00 58.38 262 LEU A C 1
ATOM 2110 O O . LEU A 1 262 ? 11.322 -23.049 -16.763 1.00 58.38 262 LEU A O 1
ATOM 2114 N N . GLU A 1 263 ? 9.093 -22.843 -16.583 1.00 61.94 263 GLU A N 1
ATOM 2115 C CA . GLU A 1 263 ? 8.859 -24.188 -16.046 1.00 61.94 263 GLU A CA 1
ATOM 2116 C C . GLU A 1 263 ? 9.206 -25.281 -17.065 1.00 61.94 263 GLU A C 1
ATOM 2118 O O . GLU A 1 263 ? 9.897 -26.240 -16.722 1.00 61.94 263 GLU A O 1
ATOM 2123 N N . GLN A 1 264 ? 8.830 -25.111 -18.338 1.00 68.88 264 GLN A N 1
ATOM 2124 C CA . GLN A 1 264 ? 9.207 -26.040 -19.410 1.00 68.88 264 GLN A CA 1
ATOM 2125 C C . GLN A 1 264 ? 10.723 -26.086 -19.643 1.00 68.88 264 GLN A C 1
ATOM 2127 O O . GLN A 1 264 ? 11.278 -27.167 -19.839 1.00 68.88 264 GLN A O 1
ATOM 2132 N N . ALA A 1 265 ? 11.414 -24.945 -19.579 1.00 67.62 265 ALA A N 1
ATOM 2133 C CA . ALA A 1 265 ? 12.868 -24.879 -19.705 1.00 67.62 265 ALA A CA 1
ATOM 2134 C C . ALA A 1 265 ? 13.578 -25.540 -18.512 1.00 67.62 265 ALA A C 1
ATOM 2136 O O . ALA A 1 265 ? 14.508 -26.325 -18.708 1.00 67.62 265 ALA A O 1
ATOM 2137 N N . LYS A 1 266 ? 13.102 -25.296 -17.281 1.00 68.44 266 LYS A N 1
ATOM 2138 C CA . LYS A 1 266 ? 13.584 -25.981 -16.069 1.00 68.44 266 LYS A CA 1
ATOM 2139 C C . LYS A 1 266 ? 13.371 -27.496 -16.174 1.00 68.44 266 LYS A C 1
ATOM 2141 O O . LYS A 1 266 ? 14.298 -28.262 -15.917 1.00 68.44 266 LYS A O 1
ATOM 2146 N N . ALA A 1 267 ? 12.188 -27.937 -16.602 1.00 64.06 267 ALA A N 1
ATOM 2147 C CA . ALA A 1 267 ? 11.878 -29.352 -16.789 1.00 64.06 267 ALA A CA 1
ATOM 2148 C C . ALA A 1 267 ? 12.752 -30.000 -17.879 1.00 64.06 267 ALA A C 1
ATOM 2150 O O . ALA A 1 267 ? 13.252 -31.110 -17.690 1.00 64.06 267 ALA A O 1
ATOM 2151 N N . ALA A 1 268 ? 12.993 -29.307 -18.997 1.00 72.31 268 ALA A N 1
ATOM 2152 C CA . ALA A 1 268 ? 13.870 -29.781 -20.067 1.00 72.31 268 ALA A CA 1
ATOM 2153 C C . ALA A 1 268 ? 15.329 -29.933 -19.601 1.00 72.31 268 ALA A C 1
ATOM 2155 O O . ALA A 1 268 ? 15.975 -30.933 -19.919 1.00 72.31 268 ALA A O 1
ATOM 2156 N N . GLU A 1 269 ? 15.832 -28.992 -18.800 1.00 73.44 269 GLU A N 1
ATOM 2157 C CA . GLU A 1 269 ? 17.182 -29.056 -18.235 1.00 73.44 269 GLU A CA 1
ATOM 2158 C C . GLU A 1 269 ? 17.321 -30.196 -17.212 1.00 73.44 269 GLU A C 1
ATOM 2160 O O . GLU A 1 269 ? 18.284 -30.962 -17.270 1.00 73.44 269 GLU A O 1
ATOM 2165 N N . ILE A 1 270 ? 16.323 -30.403 -16.343 1.00 67.94 270 ILE A N 1
ATOM 2166 C CA . ILE A 1 270 ? 16.298 -31.553 -15.421 1.00 67.94 270 ILE A CA 1
ATOM 2167 C C . ILE A 1 270 ? 16.324 -32.872 -16.208 1.00 67.94 270 ILE A C 1
ATOM 2169 O O . ILE A 1 270 ? 17.109 -33.768 -15.892 1.00 67.94 270 ILE A O 1
ATOM 2173 N N . ARG A 1 271 ? 15.524 -32.990 -17.277 1.00 73.38 271 ARG A N 1
ATOM 2174 C CA . ARG A 1 271 ? 15.513 -34.182 -18.146 1.00 73.38 271 ARG A CA 1
ATOM 2175 C C . ARG A 1 271 ? 16.867 -34.413 -18.818 1.00 73.38 271 ARG A C 1
ATOM 2177 O O . ARG A 1 271 ? 17.330 -35.552 -18.878 1.00 73.38 271 ARG A O 1
ATOM 2184 N N . ARG A 1 272 ? 17.539 -33.351 -19.271 1.00 77.44 272 ARG A N 1
ATOM 2185 C CA . ARG A 1 272 ? 18.889 -33.430 -19.844 1.00 77.44 272 ARG A CA 1
ATOM 2186 C C . ARG A 1 272 ? 19.911 -33.927 -18.821 1.00 77.44 272 ARG A C 1
ATOM 2188 O O . ARG A 1 272 ? 20.696 -34.819 -19.138 1.00 77.44 272 ARG A O 1
ATOM 2195 N N . GLN A 1 273 ? 19.891 -33.397 -17.600 1.00 70.50 273 GLN A N 1
ATOM 2196 C CA . GLN A 1 273 ? 20.805 -33.814 -16.530 1.00 70.50 273 GLN A CA 1
ATOM 2197 C C . GLN A 1 273 ? 20.606 -35.285 -16.146 1.00 70.50 273 GLN A C 1
ATOM 2199 O O . GLN A 1 273 ? 21.581 -36.011 -15.947 1.00 70.50 273 GLN A O 1
ATOM 2204 N N . VAL A 1 274 ? 19.356 -35.753 -16.120 1.00 69.94 274 VAL A N 1
ATOM 2205 C CA . VAL A 1 274 ? 19.025 -37.168 -15.898 1.00 69.94 274 VAL A CA 1
ATOM 2206 C C . VAL A 1 274 ? 19.551 -38.045 -17.038 1.00 69.94 274 VAL A C 1
ATOM 2208 O O . VAL A 1 274 ? 20.142 -39.089 -16.771 1.00 69.94 274 VAL A O 1
ATOM 2211 N N . ALA A 1 275 ? 19.404 -37.617 -18.295 1.00 70.62 275 ALA A N 1
ATOM 2212 C CA . ALA A 1 275 ? 19.913 -38.357 -19.451 1.00 70.62 275 ALA A CA 1
ATOM 2213 C C . ALA A 1 275 ? 21.451 -38.473 -19.451 1.00 70.62 275 ALA A C 1
ATOM 2215 O O . ALA A 1 275 ? 21.981 -39.547 -19.729 1.00 70.62 275 ALA A O 1
ATOM 2216 N N . VAL A 1 276 ? 22.167 -37.407 -19.071 1.00 72.62 276 VAL A N 1
ATOM 2217 C CA . VAL A 1 276 ? 23.636 -37.427 -18.919 1.00 72.62 276 VAL A CA 1
ATOM 2218 C C . VAL A 1 276 ? 24.063 -38.341 -17.765 1.00 72.62 276 VAL A C 1
ATOM 2220 O O . VAL A 1 276 ? 24.983 -39.144 -17.900 1.00 72.62 276 VAL A O 1
ATOM 2223 N N . ALA A 1 277 ? 23.359 -38.302 -16.631 1.00 66.00 277 ALA A N 1
ATOM 2224 C CA . ALA A 1 277 ? 23.625 -39.231 -15.534 1.00 66.00 277 ALA A CA 1
ATOM 2225 C C . ALA A 1 277 ? 23.357 -40.699 -15.933 1.00 66.00 277 ALA A C 1
ATOM 2227 O O . ALA A 1 277 ? 23.977 -41.612 -15.374 1.00 66.00 277 ALA A O 1
ATOM 2228 N N . ALA A 1 278 ? 22.434 -40.930 -16.879 1.00 67.81 278 ALA A N 1
ATOM 2229 C CA . ALA A 1 278 ? 22.094 -42.252 -17.402 1.00 67.81 278 ALA A CA 1
ATOM 2230 C C . ALA A 1 278 ? 23.212 -42.823 -18.264 1.00 67.81 278 ALA A C 1
ATOM 2232 O O . ALA A 1 278 ? 23.594 -43.978 -18.073 1.00 67.81 278 ALA A O 1
ATOM 2233 N N . SER A 1 279 ? 23.772 -42.003 -19.158 1.00 71.31 279 SER A N 1
ATOM 2234 C CA . SER A 1 279 ? 24.904 -42.404 -19.995 1.00 71.31 279 SER A CA 1
ATOM 2235 C C . SER A 1 279 ? 26.161 -42.711 -19.180 1.00 71.31 279 SER A C 1
ATOM 2237 O O . SER A 1 279 ? 26.936 -43.580 -19.568 1.00 71.31 279 SER A O 1
ATOM 2239 N N . ASP A 1 280 ? 26.321 -42.075 -18.018 1.00 74.62 280 ASP A N 1
ATOM 2240 C CA . ASP A 1 280 ? 27.476 -42.264 -17.132 1.00 74.62 280 ASP A CA 1
ATOM 2241 C C . ASP A 1 280 ? 27.337 -43.464 -16.172 1.00 74.62 280 ASP A C 1
ATOM 2243 O O . ASP A 1 280 ? 28.178 -43.659 -15.292 1.00 74.62 280 ASP A O 1
ATOM 2247 N N . GLY A 1 281 ? 26.259 -44.254 -16.277 1.00 72.06 281 GLY A N 1
ATOM 2248 C CA . GLY A 1 281 ? 26.008 -45.410 -15.405 1.00 72.06 281 GLY A CA 1
ATOM 2249 C C . GLY A 1 281 ? 25.709 -45.053 -13.940 1.00 72.06 281 GLY A C 1
ATOM 2250 O O . GLY A 1 281 ? 25.671 -45.936 -13.085 1.00 72.06 281 GLY A O 1
ATOM 2251 N N . ARG A 1 282 ? 25.479 -43.768 -13.626 1.00 61.84 282 ARG A N 1
ATOM 2252 C CA . ARG A 1 282 ? 25.181 -43.271 -12.264 1.00 61.84 282 ARG A CA 1
ATOM 2253 C C . ARG A 1 282 ? 23.686 -43.257 -11.936 1.00 61.84 282 ARG A C 1
ATOM 2255 O O . ARG A 1 282 ? 23.306 -43.004 -10.791 1.00 61.84 282 ARG A O 1
ATOM 2262 N N . VAL A 1 283 ? 22.832 -43.538 -12.920 1.00 58.00 283 VAL A N 1
ATOM 2263 C CA . VAL A 1 283 ? 21.370 -43.433 -12.796 1.00 58.00 283 VAL A CA 1
ATOM 2264 C C . VAL A 1 283 ? 20.753 -44.420 -11.822 1.00 58.00 283 VAL A C 1
ATOM 2266 O O . VAL A 1 283 ? 19.791 -44.064 -11.149 1.00 58.00 283 VAL A O 1
ATOM 2269 N N . THR A 1 284 ? 21.330 -45.606 -11.649 1.00 61.84 284 THR A N 1
ATOM 2270 C CA . THR A 1 284 ? 20.818 -46.591 -10.687 1.00 61.84 284 THR A CA 1
ATOM 2271 C C . THR A 1 284 ? 20.869 -46.068 -9.253 1.00 61.84 284 THR A C 1
ATOM 2273 O O . THR A 1 284 ? 19.909 -46.254 -8.518 1.00 61.84 284 THR A O 1
ATOM 2276 N N . SER A 1 285 ? 21.919 -45.331 -8.873 1.00 61.34 285 SER A N 1
ATOM 2277 C CA . SER A 1 285 ? 22.045 -44.754 -7.525 1.00 61.34 285 SER A CA 1
ATOM 2278 C C . SER A 1 285 ? 21.105 -43.559 -7.310 1.00 61.34 285 SER A C 1
ATOM 2280 O O . SER A 1 285 ? 20.472 -43.430 -6.260 1.00 61.34 285 SER A O 1
ATOM 2282 N N . LEU A 1 286 ? 20.943 -42.708 -8.332 1.00 60.91 286 LEU A N 1
ATOM 2283 C CA . LEU A 1 286 ? 20.057 -41.543 -8.257 1.00 60.91 286 LEU A CA 1
ATOM 2284 C C . LEU A 1 286 ? 18.576 -41.956 -8.206 1.00 60.91 286 LEU A C 1
ATOM 2286 O O . LEU A 1 286 ? 17.829 -41.437 -7.376 1.00 60.91 286 LEU A O 1
ATOM 2290 N N . LEU A 1 287 ? 18.166 -42.912 -9.049 1.00 63.34 287 LEU A N 1
ATOM 2291 C CA . LEU A 1 287 ? 16.797 -43.433 -9.080 1.00 63.34 287 LEU A CA 1
ATOM 2292 C C . LEU A 1 287 ? 16.468 -44.238 -7.820 1.00 63.34 287 LEU A C 1
ATOM 2294 O O . LEU A 1 287 ? 15.421 -43.993 -7.230 1.00 63.34 287 LEU A O 1
ATOM 2298 N N . GLN A 1 288 ? 17.378 -45.084 -7.318 1.00 69.31 288 GLN A N 1
ATOM 2299 C CA . GLN A 1 288 ? 17.179 -45.785 -6.039 1.00 69.31 288 GLN A CA 1
ATOM 2300 C C . GLN A 1 288 ? 17.035 -44.810 -4.860 1.00 69.31 288 GLN A C 1
ATOM 2302 O O . GLN A 1 288 ? 16.213 -45.026 -3.969 1.00 69.31 288 GLN A O 1
ATOM 2307 N N . GLY A 1 289 ? 17.777 -43.697 -4.865 1.00 69.44 289 GLY A N 1
ATOM 2308 C CA . GLY A 1 289 ? 17.641 -42.646 -3.854 1.00 69.44 289 GLY A CA 1
ATOM 2309 C C . GLY A 1 289 ? 16.345 -41.831 -3.966 1.00 69.44 289 GLY A C 1
ATOM 2310 O O . GLY A 1 289 ? 15.853 -41.310 -2.963 1.00 69.44 289 GLY A O 1
ATOM 2311 N N . ILE A 1 290 ? 15.779 -41.680 -5.167 1.00 63.19 290 ILE A N 1
ATOM 2312 C CA . ILE A 1 290 ? 14.484 -41.009 -5.381 1.00 63.19 290 ILE A CA 1
ATOM 2313 C C . ILE A 1 290 ? 13.334 -41.947 -4.993 1.00 63.19 290 ILE A C 1
ATOM 2315 O O . ILE A 1 290 ? 12.467 -41.541 -4.221 1.00 63.19 290 ILE A O 1
ATOM 2319 N N . GLU A 1 291 ? 13.372 -43.208 -5.427 1.00 62.62 291 GLU A N 1
ATOM 2320 C CA . GLU A 1 291 ? 12.386 -44.231 -5.065 1.00 62.62 291 GLU A CA 1
ATOM 2321 C C . GLU A 1 291 ? 12.365 -44.501 -3.557 1.00 62.62 291 GLU A C 1
ATOM 2323 O O . GLU A 1 291 ? 11.287 -44.589 -2.972 1.00 62.62 291 GLU A O 1
ATOM 2328 N N . GLY A 1 292 ? 13.530 -44.556 -2.900 1.00 70.88 292 GLY A N 1
ATOM 2329 C CA . GLY A 1 292 ? 13.626 -44.709 -1.445 1.00 70.88 292 GLY A CA 1
ATOM 2330 C C . GLY A 1 292 ? 12.936 -43.570 -0.686 1.00 70.88 292 GLY A C 1
ATOM 2331 O O . GLY A 1 292 ? 12.090 -43.816 0.173 1.00 70.88 292 GLY A O 1
ATOM 2332 N N . ARG A 1 293 ? 13.207 -42.316 -1.073 1.00 67.75 293 ARG A N 1
ATOM 2333 C CA . ARG A 1 293 ? 12.601 -41.123 -0.449 1.00 67.75 293 ARG A CA 1
ATOM 2334 C C . ARG A 1 293 ? 11.114 -40.959 -0.770 1.00 67.75 293 ARG A C 1
ATOM 2336 O O . ARG A 1 293 ? 10.374 -40.416 0.049 1.00 67.75 293 ARG A O 1
ATOM 2343 N N . ALA A 1 294 ? 10.662 -41.415 -1.939 1.00 55.88 294 ALA A N 1
ATOM 2344 C CA . ALA A 1 294 ? 9.243 -41.450 -2.291 1.00 55.88 294 ALA A CA 1
ATOM 2345 C C . ALA A 1 294 ? 8.483 -42.494 -1.452 1.00 55.88 294 ALA A C 1
ATOM 2347 O O . ALA A 1 294 ? 7.392 -42.211 -0.953 1.00 55.88 294 ALA A O 1
ATOM 2348 N N . ARG A 1 295 ? 9.098 -43.663 -1.208 1.00 63.25 295 ARG A N 1
ATOM 2349 C CA . ARG A 1 295 ? 8.537 -44.725 -0.357 1.00 63.25 295 ARG A CA 1
ATOM 2350 C C . ARG A 1 295 ? 8.401 -44.293 1.103 1.00 63.25 295 ARG A C 1
ATOM 2352 O O . ARG A 1 295 ? 7.365 -44.546 1.709 1.00 63.25 295 ARG A O 1
ATOM 2359 N N . GLU A 1 296 ? 9.399 -43.592 1.640 1.00 67.44 296 GLU A N 1
ATOM 2360 C CA . GLU A 1 296 ? 9.374 -43.044 3.009 1.00 67.44 296 GLU A CA 1
ATOM 2361 C C . GLU A 1 296 ? 8.270 -41.998 3.223 1.00 67.44 296 GLU A C 1
ATOM 2363 O O . GLU A 1 296 ? 7.791 -41.822 4.340 1.00 67.44 296 GLU A O 1
ATOM 2368 N N . ARG A 1 297 ? 7.829 -41.319 2.157 1.00 63.03 297 ARG A N 1
ATOM 2369 C CA . ARG A 1 297 ? 6.765 -40.303 2.210 1.00 63.03 297 ARG A CA 1
ATOM 2370 C C . ARG A 1 297 ? 5.371 -40.843 1.876 1.00 63.03 297 ARG A C 1
ATOM 2372 O O . ARG A 1 297 ? 4.442 -40.054 1.737 1.00 63.03 297 ARG A O 1
ATOM 2379 N N . GLY A 1 298 ? 5.212 -42.163 1.757 1.00 51.38 298 GLY A N 1
ATOM 2380 C CA . GLY A 1 298 ? 3.903 -42.814 1.632 1.00 51.38 298 GLY A CA 1
ATOM 2381 C C . GLY A 1 298 ? 3.135 -42.512 0.340 1.00 51.38 298 GLY A C 1
ATOM 2382 O O . GLY A 1 298 ? 1.928 -42.730 0.294 1.00 51.38 298 GLY A O 1
ATOM 2383 N N . GLY A 1 299 ? 3.802 -42.019 -0.710 1.00 58.72 299 GLY A N 1
ATOM 2384 C CA . GLY A 1 299 ? 3.164 -41.671 -1.979 1.00 58.72 299 GLY A CA 1
ATOM 2385 C C . GLY A 1 299 ? 3.837 -42.368 -3.154 1.00 58.72 299 GLY A C 1
ATOM 2386 O O . GLY A 1 299 ? 5.001 -42.100 -3.442 1.00 58.72 299 GLY A O 1
ATOM 2387 N N . GLY A 1 300 ? 3.099 -43.232 -3.854 1.00 55.06 300 GLY A N 1
ATOM 2388 C CA . GLY A 1 300 ? 3.495 -43.800 -5.146 1.00 55.06 300 GLY A CA 1
ATOM 2389 C C . GLY A 1 300 ? 3.436 -42.745 -6.248 1.00 55.06 300 GLY A C 1
ATOM 2390 O O . GLY A 1 300 ? 2.542 -42.773 -7.084 1.00 55.06 300 GLY A O 1
ATOM 2391 N N . ILE A 1 301 ? 4.340 -41.772 -6.192 1.00 59.16 301 ILE A N 1
ATOM 2392 C CA . ILE A 1 301 ? 4.437 -40.688 -7.167 1.00 59.16 301 ILE A CA 1
ATOM 2393 C C . ILE A 1 301 ? 5.339 -41.173 -8.309 1.00 59.16 301 ILE A C 1
ATOM 2395 O O . ILE A 1 301 ? 6.426 -41.692 -8.050 1.00 59.16 301 ILE A O 1
ATOM 2399 N N . SER A 1 302 ? 4.883 -41.031 -9.557 1.00 71.38 302 SER A N 1
ATOM 2400 C CA . SER A 1 302 ? 5.682 -41.365 -10.744 1.00 71.38 302 SER A CA 1
ATOM 2401 C C . SER A 1 302 ? 6.939 -40.489 -10.821 1.00 71.38 302 SER A C 1
ATOM 2403 O O . SER A 1 302 ? 6.970 -39.376 -10.294 1.00 71.38 302 SER A O 1
ATOM 2405 N N . PHE A 1 303 ? 7.982 -40.963 -11.505 1.00 63.66 303 PHE A N 1
ATOM 2406 C CA . PHE A 1 303 ? 9.173 -40.155 -11.779 1.00 63.66 303 PHE A CA 1
ATOM 2407 C C . PHE A 1 303 ? 8.819 -38.851 -12.512 1.00 63.66 303 PHE A C 1
ATOM 2409 O O . PHE A 1 303 ? 9.352 -37.797 -12.165 1.00 63.66 303 PHE A O 1
ATOM 2416 N N . ASP A 1 304 ? 7.871 -38.909 -13.452 1.00 66.19 304 ASP A N 1
ATOM 2417 C CA . ASP A 1 304 ? 7.393 -37.731 -14.184 1.00 66.19 304 ASP A CA 1
ATOM 2418 C C . ASP A 1 304 ? 6.714 -36.722 -13.242 1.00 66.19 304 ASP A C 1
ATOM 2420 O O . ASP A 1 304 ? 7.097 -35.554 -13.209 1.00 66.19 304 ASP A O 1
ATOM 2424 N N . ASP A 1 305 ? 5.827 -37.192 -12.359 1.00 68.06 305 ASP A N 1
ATOM 2425 C CA . ASP A 1 305 ? 5.188 -36.351 -11.338 1.00 68.06 305 ASP A CA 1
ATOM 2426 C C . ASP A 1 305 ? 6.210 -35.728 -10.364 1.00 68.06 305 ASP A C 1
ATOM 2428 O O . ASP A 1 305 ? 6.002 -34.627 -9.848 1.00 68.06 305 ASP A O 1
ATOM 2432 N N . TYR A 1 306 ? 7.315 -36.422 -10.065 1.00 70.06 306 TYR A N 1
ATOM 2433 C CA . TYR A 1 306 ? 8.385 -35.883 -9.221 1.00 70.06 306 TYR A CA 1
ATOM 2434 C C . TYR A 1 306 ? 9.142 -34.749 -9.918 1.00 70.06 306 TYR A C 1
ATOM 2436 O O . TYR A 1 306 ? 9.420 -33.729 -9.281 1.00 70.06 306 TYR A O 1
ATOM 2444 N N . VAL A 1 307 ? 9.471 -34.913 -11.204 1.00 65.88 307 VAL A N 1
ATOM 2445 C CA . VAL A 1 307 ? 10.146 -33.882 -12.007 1.00 65.88 307 VAL A CA 1
ATOM 2446 C C . VAL A 1 307 ? 9.266 -32.640 -12.118 1.00 65.88 307 VAL A C 1
ATOM 2448 O O . VAL A 1 307 ? 9.750 -31.537 -11.855 1.00 65.88 307 VAL A O 1
ATOM 2451 N N . ASP A 1 308 ? 7.975 -32.823 -12.390 1.00 68.00 308 ASP A N 1
ATOM 2452 C CA . ASP A 1 308 ? 7.021 -31.722 -12.528 1.00 68.00 308 ASP A CA 1
ATOM 2453 C C . ASP A 1 308 ? 6.828 -30.982 -11.194 1.00 68.00 308 ASP A C 1
ATOM 2455 O O . ASP A 1 308 ? 6.951 -29.759 -11.127 1.00 68.00 308 ASP A O 1
ATOM 2459 N N . ARG A 1 309 ? 6.673 -31.707 -10.074 1.00 69.38 309 ARG A N 1
ATOM 2460 C CA . ARG A 1 309 ? 6.598 -31.083 -8.738 1.00 69.38 309 ARG A CA 1
ATOM 2461 C C . ARG A 1 309 ? 7.876 -30.353 -8.348 1.00 69.38 309 ARG A C 1
ATOM 2463 O O . ARG A 1 309 ? 7.807 -29.329 -7.669 1.00 69.38 309 ARG A O 1
ATOM 2470 N N . LYS A 1 310 ? 9.047 -30.872 -8.729 1.00 68.50 310 LYS A N 1
ATOM 2471 C CA . LYS A 1 310 ? 10.320 -30.205 -8.440 1.00 68.50 310 LYS A CA 1
ATOM 2472 C C . LYS A 1 310 ? 10.482 -28.922 -9.244 1.00 68.50 310 LYS A C 1
ATOM 2474 O O . LYS A 1 310 ? 10.944 -27.944 -8.659 1.00 68.50 310 LYS A O 1
ATOM 2479 N N . ALA A 1 311 ? 10.063 -28.914 -10.508 1.00 60.50 311 ALA A N 1
ATOM 2480 C CA . ALA A 1 311 ? 10.093 -27.736 -11.370 1.00 60.50 311 ALA A CA 1
ATOM 2481 C C . ALA A 1 311 ? 9.190 -26.598 -10.856 1.00 60.50 311 ALA A C 1
ATOM 2483 O O . ALA A 1 311 ? 9.605 -25.444 -10.923 1.00 60.50 311 ALA A O 1
ATOM 2484 N N . SER A 1 312 ? 8.029 -26.919 -10.271 1.00 61.81 312 SER A N 1
ATOM 2485 C CA . SER A 1 312 ? 7.088 -25.927 -9.713 1.00 61.81 312 SER A CA 1
ATOM 2486 C C . SER A 1 312 ? 7.399 -25.465 -8.279 1.00 61.81 312 SER A C 1
ATOM 2488 O O . SER A 1 312 ? 6.795 -24.515 -7.793 1.00 61.81 312 SER A O 1
ATOM 2490 N N . SER A 1 313 ? 8.305 -26.140 -7.559 1.00 65.06 313 SER A N 1
ATOM 2491 C CA . SER A 1 313 ? 8.586 -25.875 -6.130 1.00 65.06 313 SER A CA 1
ATOM 2492 C C . SER A 1 313 ? 9.743 -24.902 -5.845 1.00 65.06 313 SER A C 1
ATOM 2494 O O . SER A 1 313 ? 10.159 -24.792 -4.689 1.00 65.06 313 SER A O 1
ATOM 2496 N N . GLY A 1 314 ? 10.289 -24.223 -6.861 1.00 50.16 314 GLY A N 1
ATOM 2497 C CA . GLY A 1 314 ? 11.414 -23.289 -6.714 1.00 50.16 314 GLY A CA 1
ATOM 2498 C C . GLY A 1 314 ? 11.405 -22.168 -7.734 1.00 50.16 314 GLY A C 1
ATOM 2499 O O . GLY A 1 314 ? 11.822 -21.057 -7.356 1.00 50.16 314 GLY A O 1
#

pLDDT: mean 79.25, std 17.64, range [43.19, 98.62]

Nearest PDB structures (foldseek):
  6fdm-assembly1_B  TM=4.721E-01  e=3.827E+00  Homo sapiens
  6xcc-assembly1_A  TM=3.741E-01  e=5.416E+00  Clostridium botulinum

Radius of gyration: 34.14 Å; Cα contacts (8 Å, |Δi|>4): 209; chains: 1; bounding box: 69×90×92 Å

Foldseek 3Di:
DDPCPLVDVLLLLQLVVQCVVPVDDSVVSSVLSVLLLVQLLVCCLPPVLLQLCLVDDLVRSCVSSVPPDDSVVVVVSCCVSQCWDADPVRRIGGHPSLVVRDPVSLVVCVVVVNQHRPVRHGSDDDDVPPDPPPPPPPPPPPPDPDDDDDDDDDDDDDDDDDDDDDDDDDDDDDDDDDDDDPVVVVVVVPDDLPDFDDPVLLVVLCVVCVVPVVCNVCVVVLRVVQSVCCVVPVPPDPDSVSSSVVVVVVVVVVCVPPLVNQLVVQLVVVVVVLVVCVVVVNNVVVVVVVVVVCVVVVDPADPSNVSSVVSVVD

Sequence (314 aa):
MKRGTPDHWKMDELASEIAKRWPMPAEIAIDAACGLMERLWHIAGRYAPRGDLGKMSDTFIARKVGWAGEASDLVAVLLRIRWLDPSEEFRLLVHDWPHHADDTVKKALEAGEIETFADGSPVRREKPGSKPKKPRLEEPELDLDAPTTHQPLATDSRTTRERLASDSPPSEPSLSEPSLSKEDMSLQRARSPESGFTRAERGRLRARLHDHPWALQELPKLEHDFFAYRSEHGFEDDTLDGFVRWIEAIEQHRHRDDPTKLEQAKAAEIRRQVAVAASDGRVTSLLQGIEGRARERGGGISFDDYVDRKASSG

Mean predicted aligned error: 19.09 Å

Secondary structure (DSSP, 8-state):
--S-STTSHHHHHHHHHHHHHS---HHHHHHHHHHHHHHHHHHHHHH-TTSBGGGS-HHHHHHHHT--S-HHHHHHHHHHTTSEEEETTTEEEETTHHHHS-HHHHHHHHHTT--B-TTS-BSS---TT--------------------PPP---------------PPPPPP-PPPP---TTHHHHHTT--TT----HHHHHHHHHHGGG-HHHHHSHHHHHHHHHHHHHHHT----SHHHHHHHHHHHHHHHHHT-HHHHHHHHHHHHHHHHHHHHHTT-HHHHHHHHHHHHHHTT----HHHHHHHHHHT-